Protein AF-A0AA38G6F9-F1 (afdb_monomer_lite)

Sequence (242 aa):
MTESALPPFAAVVTQDKSRDASSENVKSDPHNEGISHNSEVKPWHVYTAEQAQELKRSVVESTDSAVRSVKNHVGELQATSSIHYRTMLDHVPKIRSQYIVYEDAFFGKLKEGLFIARENPSTTCAVAAGLGLLLLRSPRRFLFRHTIGRFRSEESLLANAENKVKELRQSVELLKNESKKLQERATLAEEELKRGQTKLKHAGNQIQSLVRSVYKTETQATCLMDNLREIPGREALKLRAE

Foldseek 3Di:
DDDDDDDDDDDDDDDDDDDDDDDDDPDDDDDDDDDDDDDDDPDVVVVCVVVVVVVVVVVVVVVVVVVVVVVVVVVVVVVVVVVVVVVVVVCVVVVVVVVVVVVCVVVVVVVVVVVVCVVPVPVVVVVCVVVVCCPDPVSVVVCCVPPVVVPDDPVNVVVVVVVVVVVVVVVVVVVVVVVVVVVVVVVVVVVVVVVVVVVVVVVVVVVVVVVVVVVVVVVVVVVVVVVVVPPPVVVVVVVVVD

Organism: Taxus chinensis (NCBI:txid29808)

InterPro domains:
  IPR053284 RGS1-HXK1-interacting protein [PF27724] (48-242)
  IPR053284 RGS1-HXK1-interacting protein [PTHR34554] (21-242)

Radius of gyration: 43.53 Å; chains: 1; bounding box: 100×60×117 Å

Secondary structure (DSSP, 8-state):
-------------------------------------------HHHHHHHHHHHHHHHHHHHHHHHHHHHHHHHHHHHHHHHHHHHHHHHHHHHHHHHHHHHHHHHHHHHHHHHHHHHH-HHHHHHHHHHHHHHHSHHHHHHHHHHHGGGGS-HHHHHHHHHHHHHHHHHHHHHHHHHHHHHHHHHHHHHHHHHHHHHHHHHHHHHHHHHHHHHHHHHHHHHHHHHHHHHS-HHHHHHTTT-

Structure (mmCIF, N/CA/C/O backbone):
data_AF-A0AA38G6F9-F1
#
_entry.id   AF-A0AA38G6F9-F1
#
loop_
_atom_site.group_PDB
_atom_site.id
_atom_site.type_symbol
_atom_site.label_atom_id
_atom_site.label_alt_id
_atom_site.label_comp_id
_atom_site.label_asym_id
_atom_site.label_entity_id
_atom_site.label_seq_id
_atom_site.pdbx_PDB_ins_code
_atom_site.Cartn_x
_atom_site.Cartn_y
_atom_site.Cartn_z
_atom_site.occupancy
_atom_site.B_iso_or_equiv
_atom_site.auth_seq_id
_atom_site.auth_comp_id
_atom_site.auth_asym_id
_atom_site.auth_atom_id
_atom_site.pdbx_PDB_model_num
ATOM 1 N N . MET A 1 1 ? -4.775 -34.675 14.635 1.00 37.34 1 MET A N 1
ATOM 2 C CA . MET A 1 1 ? -4.634 -35.706 13.589 1.00 37.34 1 MET A CA 1
ATOM 3 C C . MET A 1 1 ? -5.610 -35.309 12.494 1.00 37.34 1 MET A C 1
ATOM 5 O O . MET A 1 1 ? -6.801 -35.341 12.753 1.00 37.34 1 MET A O 1
ATOM 9 N N . THR A 1 2 ? -5.143 -34.487 11.542 1.00 39.69 2 THR A N 1
ATOM 10 C CA . THR A 1 2 ? -4.683 -34.916 10.190 1.00 39.69 2 THR A CA 1
ATOM 11 C C . THR A 1 2 ? -5.906 -35.276 9.339 1.00 39.69 2 THR A C 1
ATOM 13 O O . THR A 1 2 ? -6.700 -36.090 9.778 1.00 39.69 2 THR A O 1
ATOM 16 N N . GLU A 1 3 ? -6.167 -34.761 8.145 1.00 32.56 3 GLU A N 1
ATOM 17 C CA . GLU A 1 3 ? -5.438 -33.944 7.172 1.00 32.56 3 GLU A CA 1
ATOM 18 C C . GLU A 1 3 ? -6.434 -33.680 6.015 1.00 32.56 3 GLU A C 1
ATOM 20 O O . GLU A 1 3 ? -7.389 -34.441 5.898 1.00 32.56 3 GLU A O 1
ATOM 25 N N . SER A 1 4 ? -6.223 -32.597 5.250 1.00 35.72 4 SER A N 1
ATOM 26 C CA . SER A 1 4 ? -6.308 -32.465 3.771 1.00 35.72 4 SER A CA 1
ATOM 27 C C . SER A 1 4 ? -7.425 -33.201 2.966 1.00 35.72 4 SER A C 1
ATOM 29 O O . SER A 1 4 ? -7.912 -34.260 3.308 1.00 35.72 4 SER A O 1
ATOM 31 N N . ALA A 1 5 ? -7.924 -32.757 1.815 1.00 39.16 5 ALA A N 1
ATOM 32 C CA . ALA A 1 5 ? -7.462 -31.807 0.821 1.00 39.16 5 ALA A CA 1
ATOM 33 C C . ALA A 1 5 ? -8.643 -31.475 -0.118 1.00 39.16 5 ALA A C 1
ATOM 35 O O . ALA A 1 5 ? -9.429 -32.352 -0.476 1.00 39.16 5 ALA A O 1
ATOM 36 N N . LEU A 1 6 ? -8.714 -30.228 -0.579 1.00 48.56 6 LEU A N 1
ATOM 37 C CA . LEU A 1 6 ? -9.370 -29.862 -1.836 1.00 48.56 6 LEU A CA 1
ATOM 38 C C . LEU A 1 6 ? -8.493 -30.327 -3.013 1.00 48.56 6 LEU A C 1
ATOM 40 O O . LEU A 1 6 ? -7.277 -30.130 -2.940 1.00 48.56 6 LEU A O 1
ATOM 44 N N . PRO A 1 7 ? -9.050 -30.871 -4.110 1.00 60.81 7 PRO A N 1
ATOM 45 C CA . PRO A 1 7 ? -8.290 -31.049 -5.337 1.00 60.81 7 PRO A CA 1
ATOM 46 C C . PRO A 1 7 ? -8.260 -29.773 -6.209 1.00 60.81 7 PRO A C 1
ATOM 48 O O . PRO A 1 7 ? -9.074 -28.864 -6.031 1.00 60.81 7 PRO A O 1
ATOM 51 N N . PRO A 1 8 ? -7.276 -29.684 -7.121 1.00 43.19 8 PRO A N 1
ATOM 52 C CA . PRO A 1 8 ? -6.518 -28.462 -7.373 1.00 43.19 8 PRO A CA 1
ATOM 53 C C . PRO A 1 8 ? -6.900 -27.723 -8.662 1.00 43.19 8 PRO A C 1
ATOM 55 O O . PRO A 1 8 ? -7.275 -28.323 -9.668 1.00 43.19 8 PRO A O 1
ATOM 58 N N . PHE A 1 9 ? -6.680 -26.405 -8.649 1.00 34.62 9 PHE A N 1
ATOM 59 C CA . PHE A 1 9 ? -6.478 -25.601 -9.853 1.00 34.62 9 PHE A CA 1
ATOM 60 C C . PHE A 1 9 ? -5.300 -26.189 -10.645 1.00 34.62 9 PHE A C 1
ATOM 62 O O . PHE A 1 9 ? -4.143 -26.078 -10.237 1.00 34.62 9 PHE A O 1
ATOM 69 N N . ALA A 1 10 ? -5.607 -26.855 -11.755 1.00 36.31 10 ALA A N 1
ATOM 70 C CA . ALA A 1 10 ? -4.612 -27.375 -12.674 1.00 36.31 10 ALA A CA 1
ATOM 71 C C . ALA A 1 10 ? -3.992 -26.225 -13.476 1.00 36.31 10 ALA A C 1
ATOM 73 O O . ALA A 1 10 ? -4.676 -25.456 -14.151 1.00 36.31 10 ALA A O 1
ATOM 74 N N . ALA A 1 11 ? -2.672 -26.139 -13.368 1.00 34.56 11 ALA A N 1
ATOM 75 C CA . ALA A 1 11 ? -1.805 -25.322 -14.185 1.00 34.56 11 ALA A CA 1
ATOM 76 C C . ALA A 1 11 ? -1.798 -25.810 -15.642 1.00 34.56 11 ALA A C 1
ATOM 78 O O . ALA A 1 11 ? -1.725 -27.011 -15.898 1.00 34.56 11 ALA A O 1
ATOM 79 N N . VAL A 1 12 ? -1.746 -24.870 -16.585 1.00 32.38 12 VAL A N 1
ATOM 80 C CA . VAL A 1 12 ? -1.100 -25.086 -17.881 1.00 32.38 12 VAL A CA 1
ATOM 81 C C . VAL A 1 12 ? -0.036 -24.008 -18.045 1.00 32.38 12 VAL A C 1
ATOM 83 O O . VAL A 1 12 ? -0.314 -22.812 -18.073 1.00 32.38 12 VAL A O 1
ATOM 86 N N . VAL A 1 13 ? 1.200 -24.492 -18.082 1.00 36.03 13 VAL A N 1
ATOM 87 C CA . VAL A 1 13 ? 2.445 -23.793 -18.389 1.00 36.03 13 VAL A CA 1
ATOM 88 C C . VAL A 1 13 ? 2.693 -23.878 -19.892 1.00 36.03 13 VAL A C 1
ATOM 90 O O . VAL A 1 13 ? 2.598 -24.966 -20.453 1.00 36.03 13 VAL A O 1
ATOM 93 N N . THR A 1 14 ? 3.077 -22.762 -20.516 1.00 33.66 14 THR A N 1
ATOM 94 C CA . THR A 1 14 ? 4.132 -22.624 -21.558 1.00 33.66 14 THR A CA 1
ATOM 95 C C . THR A 1 14 ? 4.200 -21.130 -21.915 1.00 33.66 14 THR A C 1
ATOM 97 O O . THR A 1 14 ? 3.225 -20.570 -22.392 1.00 33.66 14 THR A O 1
ATOM 100 N N . GLN A 1 15 ? 5.130 -20.339 -21.377 1.00 30.97 15 GLN A N 1
ATOM 101 C CA . GLN A 1 15 ? 6.557 -20.163 -21.693 1.00 30.97 15 GLN A CA 1
ATOM 102 C C . GLN A 1 15 ? 6.852 -19.387 -23.000 1.00 30.97 15 GLN A C 1
ATOM 104 O O . GLN A 1 15 ? 6.603 -19.867 -24.097 1.00 30.97 15 GLN A O 1
ATOM 109 N N . ASP A 1 16 ? 7.539 -18.259 -22.784 1.00 28.55 16 ASP A N 1
ATOM 110 C CA . ASP A 1 16 ? 8.556 -17.573 -23.603 1.00 28.55 16 ASP A CA 1
ATOM 111 C C . ASP A 1 16 ? 8.194 -16.332 -24.452 1.00 28.55 16 ASP A C 1
ATOM 113 O O . ASP A 1 16 ? 7.282 -16.323 -25.271 1.00 28.55 16 ASP A O 1
ATOM 117 N N . LYS A 1 17 ? 9.120 -15.368 -24.318 1.00 31.08 17 LYS A N 1
ATOM 118 C CA . LYS A 1 17 ? 9.722 -14.498 -25.343 1.00 31.08 17 LYS A CA 1
ATOM 119 C C . LYS A 1 17 ? 9.291 -13.024 -25.468 1.00 31.08 17 LYS A C 1
ATOM 121 O O . LYS A 1 17 ? 8.208 -12.701 -25.930 1.00 31.08 17 LYS A O 1
ATOM 126 N N . SER A 1 18 ? 10.312 -12.182 -25.247 1.00 28.39 18 SER A N 1
ATOM 127 C CA . SER A 1 18 ? 10.567 -10.849 -25.837 1.00 28.39 18 SER A CA 1
ATOM 128 C C . SER A 1 18 ? 9.798 -9.667 -25.231 1.00 28.39 18 SER A C 1
ATOM 130 O O . SER A 1 18 ? 8.582 -9.607 -25.278 1.00 28.39 18 SER A O 1
ATOM 132 N N . ARG A 1 19 ? 10.474 -8.758 -24.506 1.00 33.56 19 ARG A N 1
ATOM 133 C CA . ARG A 1 19 ? 11.225 -7.598 -25.048 1.00 33.56 19 ARG A CA 1
ATOM 134 C C . ARG A 1 19 ? 10.316 -6.691 -25.892 1.00 33.56 19 ARG A C 1
ATOM 136 O O . ARG A 1 19 ? 9.952 -7.072 -26.990 1.00 33.56 19 ARG A O 1
ATOM 143 N N . ASP A 1 20 ? 9.943 -5.517 -25.391 1.00 30.36 20 ASP A N 1
ATOM 144 C CA . ASP A 1 20 ? 10.751 -4.302 -25.518 1.00 30.36 20 ASP A CA 1
ATOM 145 C C . ASP A 1 20 ? 10.155 -3.149 -24.701 1.00 30.36 20 ASP A C 1
ATOM 147 O O . ASP A 1 20 ? 8.952 -2.896 -24.688 1.00 30.36 20 ASP A O 1
ATOM 151 N N . ALA A 1 21 ? 11.047 -2.460 -23.995 1.00 33.12 21 ALA A N 1
ATOM 152 C CA . ALA A 1 21 ? 10.831 -1.134 -23.451 1.00 33.12 21 ALA A CA 1
ATOM 153 C C . ALA A 1 21 ? 11.248 -0.104 -24.509 1.00 33.12 21 ALA A C 1
ATOM 155 O O . ALA A 1 21 ? 12.294 -0.255 -25.138 1.00 33.12 21 ALA A O 1
ATOM 156 N N . SER A 1 22 ? 10.467 0.960 -24.675 1.00 29.53 22 SER A N 1
ATOM 157 C CA . SER A 1 22 ? 10.891 2.245 -25.254 1.00 29.53 22 SER A CA 1
ATOM 158 C C . SER A 1 22 ? 9.861 3.288 -24.814 1.00 29.53 22 SER A C 1
ATOM 160 O O . SER A 1 22 ? 8.702 3.213 -25.198 1.00 29.53 22 SER A O 1
ATOM 162 N N . SER A 1 23 ? 10.150 4.063 -23.770 1.00 34.50 23 SER A N 1
ATOM 163 C CA . SER A 1 23 ? 10.935 5.308 -23.793 1.00 34.50 23 SER A CA 1
ATOM 164 C C . SER A 1 23 ? 10.158 6.487 -24.374 1.00 34.50 23 SER A C 1
ATOM 166 O O . SER A 1 23 ? 10.172 6.741 -25.575 1.00 34.50 23 SER A O 1
ATOM 168 N N . GLU A 1 24 ? 9.573 7.257 -23.453 1.00 34.09 24 GLU A N 1
ATOM 169 C CA . GLU A 1 24 ? 9.507 8.714 -23.548 1.00 34.09 24 GLU A CA 1
ATOM 170 C C . GLU A 1 24 ? 10.886 9.263 -23.930 1.00 34.09 24 GLU A C 1
ATOM 172 O O . GLU A 1 24 ? 11.896 8.940 -23.301 1.00 34.09 24 GLU A O 1
ATOM 177 N N . ASN A 1 25 ? 10.928 10.101 -24.963 1.00 29.39 25 ASN A N 1
ATOM 178 C CA . ASN A 1 25 ? 12.117 10.848 -25.339 1.00 29.39 25 ASN A CA 1
ATOM 179 C C . ASN A 1 25 ? 11.774 12.339 -25.379 1.00 29.39 25 ASN A C 1
ATOM 181 O O . ASN A 1 25 ? 11.283 12.858 -26.381 1.00 29.39 25 ASN A O 1
ATOM 185 N N . VAL A 1 26 ? 12.040 13.011 -24.259 1.00 37.62 26 VAL A N 1
ATOM 186 C CA . VAL A 1 26 ? 12.274 14.455 -24.204 1.00 37.62 26 VAL A CA 1
ATOM 187 C C . VAL A 1 26 ? 13.659 14.684 -24.800 1.00 37.62 26 VAL A C 1
ATOM 189 O O . VAL A 1 26 ? 14.672 14.362 -24.181 1.00 37.62 26 VAL A O 1
ATOM 192 N N . LYS A 1 27 ? 13.699 15.211 -26.024 1.00 31.92 27 LYS A N 1
ATOM 193 C CA . LYS A 1 27 ? 14.943 15.544 -26.714 1.00 31.92 27 LYS A CA 1
ATOM 194 C C . LYS A 1 27 ? 15.266 17.023 -26.528 1.00 31.92 27 LYS A C 1
ATOM 196 O O . LYS A 1 27 ? 14.576 17.892 -27.047 1.00 31.92 27 LYS A O 1
ATOM 201 N N . SER A 1 28 ? 16.331 17.266 -25.778 1.00 31.80 28 SER A N 1
ATOM 202 C CA . SER A 1 28 ? 17.094 18.509 -25.711 1.00 31.80 28 SER A CA 1
ATOM 203 C C . SER A 1 28 ? 18.081 18.598 -26.882 1.00 31.80 28 SER A C 1
ATOM 205 O O . SER A 1 28 ? 18.860 17.666 -27.101 1.00 31.80 28 SER A O 1
ATOM 207 N N . ASP A 1 29 ? 18.065 19.726 -27.589 1.00 35.03 29 ASP A N 1
ATOM 208 C CA . ASP A 1 29 ? 19.116 20.196 -28.507 1.00 35.03 29 ASP A CA 1
ATOM 209 C C . ASP A 1 29 ? 20.387 20.581 -27.715 1.00 35.03 29 ASP A C 1
ATOM 211 O O . ASP A 1 29 ? 20.258 20.995 -26.557 1.00 35.03 29 ASP A O 1
ATOM 215 N N . PRO A 1 30 ? 21.617 20.422 -28.263 1.00 45.75 30 PRO A N 1
ATOM 216 C CA . PRO A 1 30 ? 22.118 21.320 -29.321 1.00 45.75 30 PRO A CA 1
ATOM 217 C C . PRO A 1 30 ? 23.038 20.656 -30.373 1.00 45.75 30 PRO A C 1
ATOM 219 O O . PRO A 1 30 ? 23.718 19.679 -30.073 1.00 45.75 30 PRO A O 1
ATOM 222 N N . HIS A 1 31 ? 23.139 21.223 -31.586 1.00 27.52 31 HIS A N 1
ATOM 223 C CA . HIS A 1 31 ? 24.433 21.691 -32.119 1.00 27.52 31 HIS A CA 1
ATOM 224 C C . HIS A 1 31 ? 24.377 22.413 -33.479 1.00 27.52 31 HIS A C 1
ATOM 226 O O . HIS A 1 31 ? 23.557 22.149 -34.352 1.00 27.52 31 HIS A O 1
ATOM 232 N N . ASN A 1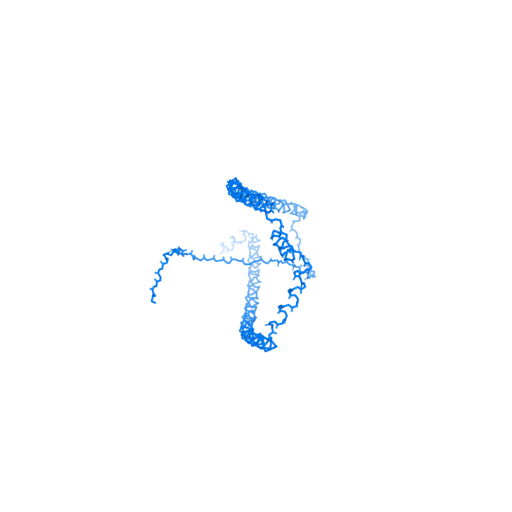 32 ? 25.354 23.313 -33.560 1.00 32.38 32 ASN A N 1
ATOM 233 C CA . ASN A 1 32 ? 25.845 24.217 -34.589 1.00 32.38 32 ASN A CA 1
ATOM 234 C C . ASN A 1 32 ? 26.260 23.581 -35.942 1.00 32.38 32 ASN A C 1
ATOM 236 O O . ASN A 1 32 ? 26.916 22.545 -35.952 1.00 32.38 32 ASN A O 1
ATOM 240 N N . GLU A 1 33 ? 25.945 24.327 -37.011 1.00 33.12 33 GLU A N 1
ATOM 241 C CA . GLU A 1 33 ? 26.620 24.553 -38.311 1.00 33.12 33 GLU A CA 1
ATOM 242 C C . GLU A 1 33 ? 27.080 23.427 -39.260 1.00 33.12 33 GLU A C 1
ATOM 244 O O . GLU A 1 33 ? 27.801 22.500 -38.905 1.00 33.12 33 GLU A O 1
ATOM 249 N N . GLY A 1 34 ? 26.812 23.682 -40.554 1.00 29.53 34 GLY A N 1
ATOM 250 C CA . GLY A 1 34 ? 27.731 23.354 -41.651 1.00 29.53 34 GLY A CA 1
ATOM 251 C C . GLY A 1 34 ? 27.131 22.563 -42.815 1.00 29.53 34 GLY A C 1
ATOM 252 O O . GLY A 1 34 ? 27.425 21.383 -42.965 1.00 29.53 34 GLY A O 1
ATOM 253 N N . ILE A 1 35 ? 26.330 23.206 -43.673 1.00 36.84 35 ILE A N 1
ATOM 254 C CA . ILE A 1 35 ? 25.864 22.636 -44.951 1.00 36.84 35 ILE A CA 1
ATOM 255 C C . ILE A 1 35 ? 26.789 23.088 -46.086 1.00 36.84 35 ILE A C 1
ATOM 257 O O . ILE A 1 35 ? 27.017 24.285 -46.249 1.00 36.84 35 ILE A O 1
ATOM 261 N N . SER A 1 36 ? 27.212 22.152 -46.940 1.00 36.03 36 SER A N 1
ATOM 262 C CA . SER A 1 36 ? 27.289 22.366 -48.396 1.00 36.03 36 SER A CA 1
ATOM 263 C C . SER A 1 36 ? 27.435 21.043 -49.149 1.00 36.03 36 SER A C 1
ATOM 265 O O . SER A 1 36 ? 28.454 20.377 -49.015 1.00 36.03 36 SER A O 1
ATOM 267 N N . HIS A 1 37 ? 26.438 20.684 -49.963 1.00 33.16 37 HIS A N 1
ATOM 268 C CA . HIS A 1 37 ? 26.573 20.613 -51.426 1.00 33.16 37 HIS A CA 1
ATOM 269 C C . HIS A 1 37 ? 25.207 20.359 -52.096 1.00 33.16 37 HIS A C 1
ATOM 271 O O . HIS A 1 37 ? 24.322 19.727 -51.528 1.00 33.16 37 HIS A O 1
ATOM 277 N N . ASN A 1 38 ? 25.040 20.948 -53.280 1.00 39.62 38 ASN A N 1
ATOM 278 C CA . ASN A 1 38 ? 23.797 21.168 -54.027 1.00 39.62 38 ASN A CA 1
ATOM 279 C C . ASN A 1 38 ? 23.619 20.178 -55.205 1.00 39.62 38 ASN A C 1
ATOM 281 O O . ASN A 1 38 ? 24.596 19.581 -55.654 1.00 39.62 38 ASN A O 1
ATOM 285 N N . SER A 1 39 ? 22.394 20.167 -55.755 1.00 36.88 39 SER A N 1
ATOM 286 C CA . SER A 1 39 ? 21.810 19.485 -56.936 1.00 36.88 39 SER A CA 1
ATOM 287 C C . SER A 1 39 ? 21.006 18.222 -56.582 1.00 36.88 39 SER A C 1
ATOM 289 O O . SER A 1 39 ? 21.548 17.283 -56.025 1.00 36.88 39 SER A O 1
ATOM 291 N N . GLU A 1 40 ? 19.689 18.116 -56.776 1.00 41.59 40 GLU A N 1
ATOM 292 C CA . GLU A 1 40 ? 18.701 18.840 -57.586 1.00 41.59 40 GLU A CA 1
ATOM 293 C C . GLU A 1 40 ? 17.447 19.084 -56.714 1.00 41.59 40 GLU A C 1
ATOM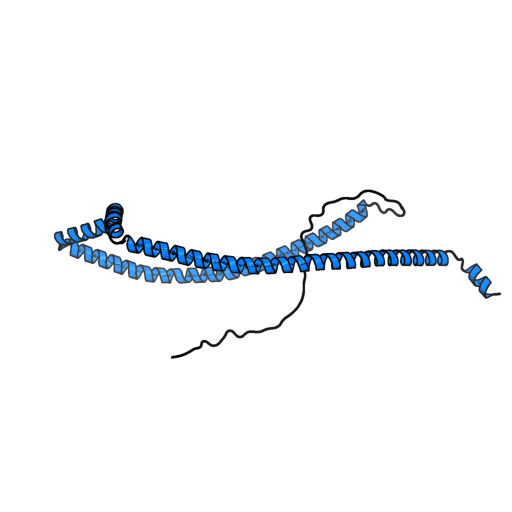 295 O O . GLU A 1 40 ? 16.802 18.155 -56.226 1.00 41.59 40 GLU A O 1
ATOM 300 N N . VAL A 1 41 ? 17.144 20.352 -56.419 1.00 48.69 41 VAL A N 1
ATOM 301 C CA . VAL A 1 41 ? 16.164 20.736 -55.390 1.00 48.69 41 VAL A CA 1
ATOM 302 C C . VAL A 1 41 ? 14.748 20.691 -55.967 1.00 48.69 41 VAL A C 1
ATOM 304 O O . VAL A 1 41 ? 14.250 21.683 -56.499 1.00 48.69 41 VAL A O 1
ATOM 307 N N . LYS A 1 42 ? 14.046 19.562 -55.797 1.00 55.41 42 LYS A N 1
ATOM 308 C CA . LYS A 1 42 ? 12.580 19.630 -55.680 1.00 55.41 42 LYS A CA 1
ATOM 309 C C . LYS A 1 42 ? 12.268 20.507 -54.463 1.00 55.41 42 LYS A C 1
ATOM 311 O O . LYS A 1 42 ? 12.895 20.299 -53.421 1.00 55.41 42 LYS A O 1
ATOM 316 N N . PRO A 1 43 ? 11.356 21.495 -54.565 1.00 60.06 43 PRO A N 1
ATOM 317 C CA . PRO A 1 43 ? 11.123 22.439 -53.481 1.00 60.06 43 PRO A CA 1
ATOM 318 C C . PRO A 1 43 ? 10.827 21.664 -52.201 1.00 60.06 43 PRO A C 1
ATOM 320 O O . PRO A 1 43 ? 9.957 20.794 -52.210 1.00 60.06 43 PRO A O 1
ATOM 323 N N . TRP A 1 44 ? 11.543 21.962 -51.115 1.00 56.00 44 TRP A N 1
ATOM 324 C CA . TRP A 1 44 ? 11.400 21.275 -49.823 1.00 56.00 44 TRP A CA 1
ATOM 325 C C . TRP A 1 44 ? 9.934 21.171 -49.380 1.00 56.00 44 TRP A C 1
ATOM 327 O O . TRP A 1 44 ? 9.528 20.175 -48.792 1.00 56.00 44 TRP A O 1
ATOM 337 N N . HIS A 1 45 ? 9.128 22.157 -49.775 1.00 61.25 45 HIS A N 1
ATOM 338 C CA . HIS A 1 45 ? 7.682 22.211 -49.613 1.00 61.25 45 HIS A CA 1
ATOM 339 C C . HIS A 1 45 ? 6.942 20.962 -50.130 1.00 61.25 45 HIS A C 1
ATOM 341 O O . HIS A 1 45 ? 6.009 20.500 -49.478 1.00 61.25 45 HIS A O 1
ATOM 347 N N . VAL A 1 46 ? 7.353 20.395 -51.271 1.00 63.09 46 VAL A N 1
ATOM 348 C CA . VAL A 1 46 ? 6.705 19.231 -51.907 1.00 63.09 46 VAL A CA 1
ATOM 349 C C . VAL A 1 46 ? 7.023 17.946 -51.140 1.00 63.09 46 VAL A C 1
ATOM 351 O O . VAL A 1 46 ? 6.115 17.189 -50.814 1.00 63.09 46 VAL A O 1
ATOM 354 N N . TYR A 1 47 ? 8.282 17.749 -50.744 1.00 63.00 47 TYR A N 1
ATOM 355 C CA . TYR A 1 47 ? 8.693 16.602 -49.926 1.00 63.00 47 TYR A CA 1
ATOM 356 C C . TYR A 1 47 ? 8.073 16.641 -48.522 1.00 63.00 47 TYR A C 1
ATOM 358 O O . TYR A 1 47 ? 7.619 15.624 -47.998 1.00 63.00 47 TYR A O 1
ATOM 366 N N . THR A 1 48 ? 7.984 17.832 -47.918 1.00 61.94 48 THR A N 1
ATOM 367 C CA . THR A 1 48 ? 7.291 18.000 -46.635 1.00 61.94 48 THR A CA 1
ATOM 368 C C . THR A 1 48 ? 5.789 17.781 -46.755 1.00 61.94 48 THR A C 1
ATOM 370 O O . THR A 1 48 ? 5.183 17.311 -45.800 1.00 61.94 48 THR A O 1
ATOM 373 N N . ALA A 1 49 ? 5.180 18.090 -47.905 1.00 69.19 49 ALA A N 1
ATOM 374 C CA . ALA A 1 49 ? 3.755 17.872 -48.126 1.00 69.19 49 ALA A CA 1
ATOM 375 C C . ALA A 1 49 ? 3.428 16.381 -48.285 1.00 69.19 49 ALA A C 1
ATOM 377 O O . ALA A 1 49 ? 2.472 15.916 -47.668 1.00 69.19 49 ALA A O 1
ATOM 378 N N . GLU A 1 50 ? 4.240 15.627 -49.031 1.00 70.12 50 GLU A N 1
ATOM 379 C CA . GLU A 1 50 ? 4.062 14.178 -49.197 1.00 70.12 50 GLU A CA 1
ATOM 380 C C . GLU A 1 50 ? 4.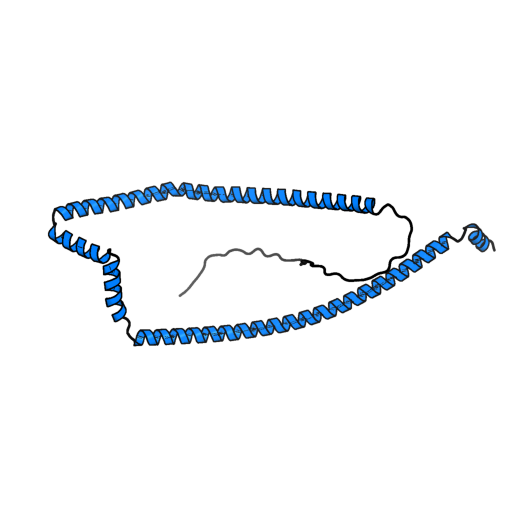281 13.427 -47.876 1.00 70.12 50 GLU A C 1
ATOM 382 O O . GLU A 1 50 ? 3.399 12.680 -47.448 1.00 70.12 50 GLU A O 1
ATOM 387 N N . GLN A 1 51 ? 5.370 13.709 -47.151 1.00 65.06 51 GLN A N 1
ATOM 388 C CA . GLN A 1 51 ? 5.608 13.093 -45.840 1.00 65.06 51 GLN A CA 1
ATOM 389 C C . GLN A 1 51 ? 4.570 13.515 -44.794 1.00 65.06 51 GLN A C 1
ATOM 391 O O . GLN A 1 51 ? 4.121 12.694 -43.997 1.00 65.06 51 GLN A O 1
ATOM 396 N N . ALA A 1 52 ? 4.126 14.777 -44.800 1.00 68.75 52 ALA A N 1
ATOM 397 C CA . ALA A 1 52 ? 3.041 15.205 -43.922 1.00 68.75 52 ALA A CA 1
ATOM 398 C C . ALA A 1 52 ? 1.719 14.513 -44.275 1.00 68.75 52 ALA A C 1
ATOM 400 O O . ALA A 1 52 ? 0.907 14.281 -43.384 1.00 68.75 52 ALA A O 1
ATOM 401 N N . GLN A 1 53 ? 1.475 14.182 -45.543 1.00 72.50 53 GLN A N 1
ATOM 402 C CA . GLN A 1 53 ? 0.265 13.484 -45.966 1.00 72.50 53 GLN A CA 1
ATOM 403 C C . GLN A 1 53 ? 0.306 11.994 -45.603 1.00 72.50 53 GLN A C 1
ATOM 405 O O . GLN A 1 53 ? -0.717 11.448 -45.192 1.00 72.50 53 GLN A O 1
ATOM 410 N N . GLU A 1 54 ? 1.471 11.356 -45.685 1.00 72.75 54 GLU A N 1
ATOM 411 C CA . GLU A 1 54 ? 1.679 9.970 -45.259 1.00 72.75 54 GLU A CA 1
ATOM 412 C C . GLU A 1 54 ? 1.611 9.823 -43.733 1.00 72.75 54 GLU A C 1
ATOM 414 O O . GLU A 1 54 ? 0.907 8.947 -43.233 1.00 72.75 54 GLU A O 1
ATOM 419 N N . LEU A 1 55 ? 2.208 10.757 -42.982 1.00 66.81 55 LEU A N 1
ATOM 420 C CA . LEU A 1 55 ? 2.065 10.836 -41.525 1.00 66.81 55 LEU A CA 1
ATOM 421 C C . LEU A 1 55 ? 0.625 11.151 -41.104 1.00 66.81 55 LEU A C 1
ATOM 423 O O . LEU A 1 55 ? 0.118 10.570 -40.150 1.00 66.81 55 LEU A O 1
ATOM 427 N N . LYS A 1 56 ? -0.077 12.035 -41.824 1.00 73.62 56 LYS A N 1
ATOM 428 C CA . LYS A 1 56 ? -1.505 12.282 -41.572 1.00 73.62 56 LYS A CA 1
ATOM 429 C C . LYS A 1 56 ? -2.335 11.027 -41.813 1.00 73.62 56 LYS A C 1
ATOM 431 O O . LYS A 1 56 ? -3.215 10.744 -41.010 1.00 73.62 56 LYS A O 1
ATOM 436 N N . ARG A 1 57 ? -2.070 10.273 -42.884 1.00 72.62 57 ARG A N 1
ATOM 437 C CA . ARG A 1 57 ? -2.791 9.025 -43.174 1.00 72.62 57 ARG A CA 1
ATOM 438 C C . ARG A 1 57 ? -2.516 7.954 -42.124 1.00 72.62 57 ARG A C 1
ATOM 440 O O . ARG A 1 57 ? -3.476 7.385 -41.619 1.00 72.62 57 ARG A O 1
ATOM 447 N N . SER A 1 58 ? -1.258 7.739 -41.738 1.00 70.38 58 SER A N 1
ATOM 448 C CA . SER A 1 58 ? -0.901 6.732 -40.732 1.00 70.38 58 SER A CA 1
ATOM 449 C C . SER A 1 58 ? -1.425 7.080 -39.338 1.00 70.38 58 SER A C 1
ATOM 451 O O . SER A 1 58 ? -1.900 6.199 -38.623 1.00 70.38 58 SER A O 1
ATOM 453 N N . VAL A 1 59 ? -1.428 8.365 -38.963 1.00 71.19 59 VAL A N 1
ATOM 454 C CA . VAL A 1 59 ? -2.045 8.825 -37.713 1.00 71.19 59 VAL A CA 1
ATOM 455 C C . VAL A 1 59 ? -3.559 8.656 -37.770 1.00 71.19 59 VAL A C 1
ATOM 457 O O . VAL A 1 59 ? -4.119 8.115 -36.827 1.00 71.19 59 VAL A O 1
ATOM 460 N N . VAL A 1 60 ? -4.221 9.040 -38.867 1.00 79.81 60 VAL A N 1
ATOM 461 C CA . VAL A 1 60 ? -5.677 8.873 -39.016 1.00 79.81 60 VAL A CA 1
ATOM 462 C C . VAL A 1 60 ? -6.069 7.396 -38.950 1.00 79.81 60 VAL A C 1
ATOM 464 O O . VAL A 1 60 ? -6.981 7.043 -38.210 1.00 79.81 60 VAL A O 1
ATOM 467 N N . GLU A 1 61 ? -5.345 6.514 -39.636 1.00 74.38 61 GLU A N 1
ATOM 468 C CA . GLU A 1 61 ? -5.608 5.071 -39.644 1.00 74.38 61 GLU A CA 1
ATOM 469 C C . GLU A 1 61 ? -5.320 4.408 -38.283 1.00 74.38 61 GLU A C 1
ATOM 471 O O . GLU A 1 61 ? -6.096 3.570 -37.808 1.00 74.38 61 GLU A O 1
ATOM 476 N N . SER A 1 62 ? -4.264 4.847 -37.591 1.00 71.12 62 SER A N 1
ATOM 477 C CA . SER A 1 62 ? -3.958 4.440 -36.213 1.00 71.12 62 SER A CA 1
ATOM 478 C C . SER A 1 62 ? -5.021 4.934 -35.220 1.00 71.12 62 SER A C 1
ATOM 480 O O . SER A 1 62 ? -5.475 4.180 -34.359 1.00 71.12 62 SER A O 1
ATOM 482 N N . THR A 1 63 ? -5.517 6.166 -35.378 1.00 74.88 63 THR A N 1
ATOM 483 C CA . THR A 1 63 ? -6.598 6.694 -34.534 1.00 74.88 63 THR A CA 1
ATOM 484 C C . THR A 1 63 ? -7.922 5.982 -34.790 1.00 74.88 63 THR A C 1
ATOM 486 O O . THR A 1 63 ? -8.615 5.634 -33.839 1.00 74.88 63 THR A O 1
ATOM 489 N N . ASP A 1 64 ? -8.256 5.687 -36.045 1.00 79.94 64 ASP A N 1
ATOM 490 C CA . ASP A 1 64 ? -9.498 5.008 -36.412 1.00 79.94 64 ASP A CA 1
ATOM 491 C C . ASP A 1 64 ? -9.529 3.560 -35.914 1.00 79.94 64 ASP A C 1
ATOM 493 O O . ASP A 1 64 ? -10.559 3.077 -35.431 1.00 79.94 64 ASP A O 1
ATOM 497 N N . SER A 1 65 ? -8.397 2.860 -36.003 1.00 74.19 65 SER A N 1
ATOM 498 C CA . SER A 1 65 ? -8.258 1.494 -35.492 1.00 74.19 65 SER A CA 1
ATOM 499 C C . SER A 1 65 ? -8.279 1.452 -33.961 1.00 74.19 65 SER A C 1
ATOM 501 O O . SER A 1 65 ? -8.985 0.616 -33.390 1.00 74.19 65 SER A O 1
ATOM 503 N N . ALA A 1 66 ? -7.619 2.398 -33.284 1.00 73.38 66 ALA A N 1
ATOM 504 C CA . ALA A 1 66 ? -7.684 2.535 -31.830 1.00 73.38 66 ALA A CA 1
ATOM 505 C C . ALA A 1 66 ? -9.104 2.874 -31.345 1.00 73.38 66 ALA A C 1
ATOM 507 O O . ALA A 1 66 ? -9.600 2.253 -30.406 1.00 73.38 66 ALA A O 1
ATOM 508 N N . VAL A 1 67 ? -9.808 3.791 -32.018 1.00 77.00 67 VAL A N 1
ATOM 509 C CA . VAL A 1 67 ? -11.189 4.172 -31.677 1.00 77.00 67 VAL A CA 1
ATOM 510 C C . VAL A 1 67 ? -12.150 2.998 -31.858 1.00 77.00 67 VAL A C 1
ATOM 512 O O . VAL A 1 67 ? -12.993 2.760 -30.991 1.00 77.00 67 VAL A O 1
ATOM 515 N N . ARG A 1 68 ? -12.024 2.220 -32.942 1.00 74.00 68 ARG A N 1
ATOM 516 C CA . ARG A 1 68 ? -12.846 1.013 -33.140 1.00 74.00 68 ARG A CA 1
ATOM 517 C C . ARG A 1 68 ? -12.538 -0.064 -32.100 1.00 74.00 68 ARG A C 1
ATOM 519 O O . ARG A 1 68 ? -13.472 -0.678 -31.593 1.00 74.00 68 ARG A O 1
ATOM 526 N N . SER A 1 69 ? -11.269 -0.250 -31.737 1.00 76.19 69 SER A N 1
ATOM 527 C CA . SER A 1 69 ? -10.862 -1.189 -30.685 1.00 76.19 69 SER A CA 1
ATOM 528 C C . SER A 1 69 ? -11.447 -0.802 -29.322 1.00 76.19 69 SER A C 1
ATOM 530 O O . SER A 1 69 ? -12.113 -1.611 -28.674 1.00 76.19 69 SER A O 1
ATOM 532 N N . VAL A 1 70 ? -11.325 0.473 -28.937 1.00 70.81 70 VAL A N 1
ATOM 533 C CA . VAL A 1 70 ? -11.925 1.010 -27.705 1.00 70.81 70 VAL A CA 1
ATOM 534 C C . VAL A 1 70 ? -13.444 0.859 -27.726 1.00 70.81 70 VAL A C 1
ATOM 536 O O . VAL A 1 70 ? -14.026 0.435 -26.735 1.00 70.81 70 VAL A O 1
ATOM 539 N N . LYS A 1 71 ? -14.105 1.139 -28.853 1.00 77.19 71 LYS A N 1
ATOM 540 C CA . LYS A 1 71 ? -15.560 0.987 -28.981 1.00 77.19 71 LYS A CA 1
ATOM 541 C C . LYS A 1 71 ? -16.013 -0.464 -28.795 1.00 77.19 71 LYS A C 1
ATOM 543 O O . LYS A 1 71 ? -17.030 -0.694 -28.144 1.00 77.19 71 LYS A O 1
ATOM 548 N N . ASN A 1 72 ? -15.261 -1.427 -29.321 1.00 79.50 72 ASN A N 1
ATOM 549 C CA . ASN A 1 72 ? -15.567 -2.849 -29.168 1.00 79.50 72 ASN A CA 1
ATOM 550 C C . ASN A 1 72 ? -15.364 -3.313 -27.717 1.00 79.50 72 ASN A C 1
ATOM 552 O O . ASN A 1 72 ? -16.261 -3.933 -27.153 1.00 79.50 72 ASN A O 1
ATOM 556 N N . HIS A 1 73 ? -14.254 -2.925 -27.079 1.00 73.56 73 HIS A N 1
ATOM 557 C CA . HIS A 1 73 ? -14.001 -3.234 -25.668 1.00 73.56 73 HIS A CA 1
ATOM 558 C C . HIS A 1 73 ? -15.009 -2.563 -24.722 1.00 73.56 73 HIS A C 1
ATOM 560 O O . HIS A 1 73 ? -15.474 -3.182 -23.769 1.00 73.56 73 HIS A O 1
ATOM 566 N N . VAL A 1 74 ? -15.407 -1.317 -24.992 1.00 77.62 74 VAL A N 1
ATOM 567 C CA . VAL A 1 74 ? -16.450 -0.625 -24.217 1.00 77.62 74 VAL A CA 1
ATOM 568 C C . VAL A 1 74 ? -17.809 -1.299 -24.411 1.00 77.62 74 VAL A C 1
ATOM 570 O O . VAL A 1 74 ? -18.540 -1.466 -23.437 1.00 77.62 74 VAL A O 1
ATOM 573 N N . GLY A 1 75 ? -18.135 -1.745 -25.629 1.00 75.94 75 GLY A N 1
ATOM 574 C CA . GLY A 1 75 ? -19.349 -2.518 -25.899 1.00 75.94 75 GLY A CA 1
ATOM 575 C C . GLY A 1 75 ? -19.394 -3.843 -25.130 1.00 75.94 75 GLY A C 1
ATOM 576 O O . GLY A 1 75 ? -20.424 -4.186 -24.550 1.00 75.94 75 GLY A O 1
ATOM 577 N N . GLU A 1 76 ? -18.267 -4.552 -25.052 1.00 74.75 76 GLU A N 1
ATOM 578 C CA . GLU A 1 76 ? -18.125 -5.807 -24.304 1.00 74.75 76 GLU A CA 1
ATOM 579 C C . GLU A 1 76 ? -18.228 -5.601 -22.780 1.00 74.75 76 GLU A C 1
ATOM 581 O O . GLU A 1 76 ? -18.939 -6.339 -22.089 1.00 74.75 76 GLU A O 1
ATOM 586 N N . LEU A 1 77 ? -17.602 -4.545 -22.248 1.00 70.50 77 LEU A N 1
ATOM 587 C CA . LEU A 1 77 ? -17.714 -4.155 -20.837 1.00 70.50 77 LEU A CA 1
ATOM 588 C C . LEU A 1 77 ? -19.137 -3.711 -20.471 1.00 70.50 77 LEU A C 1
ATOM 590 O O . LEU A 1 77 ? -19.644 -4.038 -19.393 1.00 70.50 77 LEU A O 1
ATOM 594 N N . GLN A 1 78 ? -19.812 -2.991 -21.366 1.00 76.19 78 GLN A N 1
ATOM 595 C CA . GLN A 1 78 ? -21.195 -2.565 -21.171 1.00 76.19 78 GLN A CA 1
ATOM 596 C C . GLN A 1 78 ? -22.156 -3.763 -21.187 1.00 76.19 78 GLN A C 1
ATOM 598 O O . GLN A 1 78 ? -23.037 -3.854 -20.331 1.00 76.19 78 GLN A O 1
ATOM 603 N N . ALA A 1 79 ? -21.960 -4.718 -22.100 1.00 74.00 79 ALA A N 1
ATOM 604 C CA . ALA A 1 79 ? -22.739 -5.952 -22.130 1.00 74.00 79 ALA A CA 1
ATOM 605 C C . ALA A 1 79 ? -22.524 -6.782 -20.851 1.00 74.00 79 ALA A C 1
ATOM 607 O O . ALA A 1 79 ? -23.498 -7.171 -20.203 1.00 74.00 79 ALA A O 1
ATOM 608 N N . THR A 1 80 ? -21.270 -6.961 -20.425 1.00 77.00 80 THR A N 1
ATOM 609 C CA . THR A 1 80 ? -20.913 -7.739 -19.226 1.00 77.00 80 THR A CA 1
ATOM 610 C C . THR A 1 80 ? -21.457 -7.104 -17.943 1.00 77.00 80 THR A C 1
ATOM 612 O O . THR A 1 80 ? -22.084 -7.777 -17.124 1.00 77.00 80 THR A O 1
ATOM 615 N N . SER A 1 81 ? -21.305 -5.786 -17.777 1.00 69.56 81 SER A N 1
ATOM 616 C CA . SER A 1 81 ? -21.833 -5.068 -16.606 1.00 69.56 81 SER A CA 1
ATOM 617 C C . SER A 1 81 ? -23.363 -5.094 -16.546 1.00 69.56 81 SER A C 1
ATOM 619 O O . SER A 1 81 ? -23.929 -5.267 -15.464 1.00 69.56 81 SER A O 1
ATOM 621 N N . SER A 1 82 ? -24.048 -5.009 -17.692 1.00 80.00 82 SER A N 1
ATOM 622 C CA . SER A 1 82 ? -25.514 -5.053 -17.749 1.00 80.00 82 SER A CA 1
ATOM 623 C C . SER A 1 82 ? -26.102 -6.363 -17.209 1.00 80.00 82 SER A C 1
ATOM 625 O O . SER A 1 82 ? -27.156 -6.340 -16.574 1.00 80.00 82 SER A O 1
ATOM 627 N N . ILE A 1 83 ? -25.407 -7.493 -17.384 1.00 78.19 83 ILE A N 1
ATOM 628 C CA . ILE A 1 83 ? -25.840 -8.797 -16.863 1.00 78.19 83 ILE A CA 1
ATOM 629 C C . ILE A 1 83 ? -25.788 -8.787 -15.333 1.00 78.19 83 ILE A C 1
ATOM 631 O O . ILE A 1 83 ? -26.778 -9.124 -14.687 1.00 78.19 83 ILE A O 1
ATOM 635 N N . HIS A 1 84 ? -24.689 -8.309 -14.743 1.00 77.62 84 HIS A N 1
ATOM 636 C CA . HIS A 1 84 ? -24.552 -8.214 -13.287 1.00 77.62 84 HIS A CA 1
ATOM 637 C C . HIS A 1 84 ? -25.572 -7.254 -12.656 1.00 77.62 84 HIS A C 1
ATOM 639 O O . HIS A 1 84 ? -26.137 -7.570 -11.608 1.00 77.62 84 HIS A O 1
ATOM 645 N N . TYR A 1 85 ? -25.875 -6.123 -13.306 1.00 81.62 85 TYR A N 1
ATOM 646 C CA . TYR A 1 85 ? -26.932 -5.214 -12.847 1.00 81.62 85 TYR A CA 1
ATOM 647 C C . TYR A 1 85 ? -28.316 -5.865 -12.877 1.00 81.62 85 TYR A C 1
ATOM 649 O O . TYR A 1 85 ? -29.087 -5.710 -11.931 1.00 81.62 85 TYR A O 1
ATOM 657 N N . ARG A 1 86 ? -28.637 -6.626 -13.929 1.00 83.81 86 ARG A N 1
ATOM 658 C CA . ARG A 1 86 ? -29.926 -7.324 -14.034 1.00 83.81 86 ARG A CA 1
ATOM 659 C C . ARG A 1 86 ? -30.064 -8.428 -12.988 1.00 83.81 86 ARG A C 1
ATOM 661 O O . ARG A 1 86 ? -31.127 -8.534 -12.388 1.00 83.81 86 ARG A O 1
ATOM 668 N N . THR A 1 87 ? -28.993 -9.165 -12.699 1.00 83.88 87 THR A N 1
ATOM 669 C CA . THR A 1 87 ? -28.968 -10.160 -11.614 1.00 83.88 87 THR A CA 1
ATOM 670 C C . THR A 1 87 ? -29.189 -9.518 -10.243 1.00 83.88 87 THR A C 1
ATOM 672 O O . THR A 1 87 ? -29.956 -10.030 -9.433 1.00 83.88 87 THR A O 1
ATOM 675 N N . MET A 1 88 ? -28.578 -8.360 -9.979 1.00 82.88 88 MET A N 1
ATOM 676 C CA . MET A 1 88 ? -28.815 -7.630 -8.728 1.00 82.88 88 MET A CA 1
ATOM 677 C C . MET A 1 88 ? -30.269 -7.166 -8.600 1.00 82.88 88 MET A C 1
ATOM 679 O O . MET A 1 88 ? -30.863 -7.306 -7.532 1.00 82.88 88 MET A O 1
ATOM 683 N N . LEU A 1 89 ? -30.856 -6.652 -9.686 1.00 87.94 89 LEU A N 1
ATOM 684 C CA . LEU A 1 89 ? -32.258 -6.226 -9.705 1.00 87.94 89 LEU A CA 1
ATOM 685 C C . LEU A 1 89 ? -33.229 -7.393 -9.488 1.00 87.94 89 LEU A C 1
ATOM 687 O O . LEU A 1 89 ? -34.247 -7.208 -8.824 1.00 87.94 89 LEU A O 1
ATOM 691 N N . ASP A 1 90 ? -32.894 -8.591 -9.963 1.00 88.12 90 ASP A N 1
ATOM 692 C CA . ASP A 1 90 ? -33.687 -9.804 -9.732 1.00 88.12 90 ASP A CA 1
ATOM 693 C C . ASP A 1 90 ? -33.692 -10.244 -8.251 1.00 88.12 90 ASP A C 1
ATOM 695 O O . ASP A 1 90 ? -34.665 -10.810 -7.750 1.00 88.12 90 ASP A O 1
ATOM 699 N N . HIS A 1 91 ? -32.650 -9.906 -7.482 1.00 87.94 91 HIS A N 1
ATOM 700 C CA . HIS A 1 91 ? -32.583 -10.207 -6.046 1.00 87.94 91 HIS A CA 1
ATOM 701 C C . HIS A 1 91 ? -33.305 -9.191 -5.146 1.00 87.94 91 HIS A C 1
ATOM 703 O O . HIS A 1 91 ? -33.660 -9.523 -4.011 1.00 87.94 91 HIS A O 1
ATOM 709 N N . VAL A 1 92 ? -33.587 -7.981 -5.636 1.00 90.81 92 VAL A N 1
ATOM 710 C CA . VAL A 1 92 ? -34.332 -6.946 -4.895 1.00 90.81 92 VAL A CA 1
ATOM 711 C C . VAL A 1 92 ? -35.704 -7.425 -4.391 1.00 90.81 92 VAL A C 1
ATOM 713 O O . VAL A 1 92 ? -35.971 -7.255 -3.197 1.00 90.81 92 VAL A O 1
ATOM 716 N N . PRO A 1 93 ? -36.586 -8.045 -5.205 1.00 89.38 93 PRO A N 1
ATOM 717 C CA . PRO A 1 93 ? -37.881 -8.523 -4.714 1.00 89.38 93 PRO A CA 1
ATOM 718 C C . PRO A 1 93 ? -37.746 -9.612 -3.641 1.00 89.38 93 PRO A C 1
ATOM 720 O O . PRO A 1 93 ? -38.568 -9.663 -2.726 1.00 89.38 93 PRO A O 1
ATOM 723 N N . LYS A 1 94 ? -36.688 -10.434 -3.696 1.00 85.25 94 LYS A N 1
ATOM 724 C CA . LYS A 1 94 ? -36.405 -11.474 -2.694 1.00 85.25 94 LYS A CA 1
ATOM 725 C C . LYS A 1 94 ? -35.966 -10.883 -1.353 1.00 85.25 94 LYS A C 1
ATOM 727 O O . LYS A 1 94 ? -36.413 -11.342 -0.307 1.00 85.25 94 LYS A O 1
ATOM 732 N N . ILE A 1 95 ? -35.122 -9.852 -1.372 1.00 85.81 95 ILE A N 1
ATOM 733 C CA . ILE A 1 95 ? -34.722 -9.137 -0.150 1.00 85.81 95 ILE A CA 1
ATOM 734 C C . ILE A 1 95 ? -35.928 -8.407 0.441 1.00 85.81 95 ILE A C 1
ATOM 736 O O . ILE A 1 95 ? -36.153 -8.457 1.647 1.00 85.81 95 ILE A O 1
ATOM 740 N N . ARG A 1 96 ? -36.740 -7.770 -0.410 1.00 91.38 96 ARG A N 1
ATOM 741 C CA . ARG A 1 96 ? -37.949 -7.065 0.019 1.00 91.38 96 ARG A CA 1
ATOM 742 C C . ARG A 1 96 ? -38.947 -8.002 0.693 1.00 91.38 96 ARG A C 1
ATOM 744 O O . ARG A 1 96 ? -39.460 -7.655 1.750 1.00 91.38 96 ARG A O 1
ATOM 751 N N . SER A 1 97 ? -39.220 -9.172 0.114 1.00 91.31 97 SER A N 1
ATOM 752 C CA . SER A 1 97 ? -40.163 -10.121 0.714 1.00 91.31 97 SER A CA 1
ATOM 753 C C . SER A 1 97 ? -39.661 -10.656 2.055 1.00 91.31 97 SER A C 1
ATOM 755 O O . SER A 1 97 ? -40.436 -10.724 3.004 1.00 91.31 97 SER A O 1
ATOM 757 N N . GLN A 1 98 ? -38.363 -10.953 2.174 1.00 87.88 98 GLN A N 1
ATOM 758 C CA . GLN A 1 98 ? -37.762 -11.358 3.447 1.00 87.88 98 GLN A CA 1
ATOM 759 C C . GLN A 1 98 ? -37.818 -10.236 4.490 1.00 87.88 98 GLN A C 1
ATOM 761 O O . GLN A 1 98 ? -38.160 -10.495 5.639 1.00 87.88 98 GLN A O 1
ATOM 766 N N . TYR A 1 99 ? -37.543 -8.992 4.093 1.00 89.19 99 TYR A N 1
ATOM 767 C CA . TYR A 1 99 ? -37.598 -7.835 4.986 1.00 89.19 99 TYR A CA 1
ATOM 768 C C . TYR A 1 99 ? -39.009 -7.588 5.526 1.00 89.19 99 TYR A C 1
ATOM 770 O O . TYR A 1 99 ? -39.163 -7.428 6.731 1.00 89.19 99 TYR A O 1
ATOM 778 N N . ILE A 1 100 ? -40.030 -7.642 4.663 1.00 92.31 100 ILE A N 1
ATOM 779 C CA . ILE A 1 100 ? -41.432 -7.429 5.057 1.00 92.31 100 ILE A CA 1
ATOM 780 C C . ILE A 1 100 ? -41.872 -8.449 6.118 1.00 92.31 100 ILE A C 1
ATOM 782 O O . ILE A 1 100 ? -42.533 -8.079 7.079 1.00 92.31 100 ILE A O 1
ATOM 786 N N . VAL A 1 101 ? -41.448 -9.714 6.013 1.00 93.06 101 VAL A N 1
ATOM 787 C CA . VAL A 1 101 ? -41.779 -10.740 7.021 1.00 93.06 101 VAL A CA 1
ATOM 788 C C . VAL A 1 101 ? -41.171 -10.411 8.389 1.00 93.06 101 VAL A C 1
ATOM 790 O O . VAL A 1 101 ? -41.831 -10.573 9.417 1.00 93.06 101 VAL A O 1
ATOM 793 N N . TYR A 1 102 ? -39.925 -9.930 8.426 1.00 90.69 102 TYR A N 1
ATOM 794 C CA . TYR A 1 102 ? -39.297 -9.496 9.678 1.00 90.69 102 TYR A CA 1
ATOM 795 C C . TYR A 1 102 ? -39.909 -8.203 10.217 1.00 90.69 102 TYR A C 1
ATOM 797 O O . TYR A 1 102 ? -40.063 -8.062 11.430 1.00 90.69 102 TYR A O 1
ATOM 805 N N . GLU A 1 103 ? -40.267 -7.281 9.329 1.00 89.62 103 GLU A N 1
ATOM 806 C CA . GLU A 1 103 ? -40.918 -6.018 9.658 1.00 89.62 103 GLU A CA 1
ATOM 807 C C . GLU A 1 103 ? -42.288 -6.262 10.307 1.00 89.62 103 GLU A C 1
ATOM 809 O O . GLU A 1 103 ? -42.547 -5.765 11.405 1.00 89.62 103 GLU A O 1
ATOM 814 N N . ASP A 1 104 ? -43.118 -7.116 9.708 1.00 91.38 104 ASP A N 1
ATOM 815 C CA . ASP A 1 104 ? -44.430 -7.484 10.242 1.00 91.38 104 ASP A CA 1
ATOM 816 C C . ASP A 1 104 ? -44.320 -8.245 11.568 1.00 91.38 104 ASP A C 1
ATOM 818 O O . ASP A 1 104 ? -45.088 -7.984 12.497 1.00 91.38 104 ASP A O 1
ATOM 822 N N . ALA A 1 105 ? -43.336 -9.140 11.713 1.00 89.75 105 ALA A N 1
ATOM 823 C CA . ALA A 1 105 ? -43.086 -9.827 12.978 1.00 89.75 105 ALA A CA 1
ATOM 824 C C . ALA A 1 105 ? -42.639 -8.851 14.082 1.00 89.75 105 ALA A C 1
ATOM 826 O O . ALA A 1 105 ? -43.108 -8.937 15.220 1.00 89.75 105 ALA A O 1
ATOM 827 N N . PHE A 1 106 ? -41.767 -7.896 13.754 1.00 88.56 106 PHE A N 1
ATOM 828 C CA . PHE A 1 106 ? -41.279 -6.886 14.688 1.00 88.56 106 PHE A CA 1
ATOM 829 C C . PHE A 1 106 ? -42.390 -5.924 15.121 1.00 88.56 106 PHE A C 1
ATOM 831 O O . PHE A 1 106 ? -42.603 -5.725 16.319 1.00 88.56 106 PHE A O 1
ATOM 838 N N . PHE A 1 107 ? -43.151 -5.369 14.173 1.00 88.88 107 PHE A N 1
ATOM 839 C CA . PHE A 1 107 ? -44.274 -4.487 14.491 1.00 88.88 107 PHE A CA 1
ATOM 840 C C . PHE A 1 107 ? -45.437 -5.231 15.144 1.00 88.88 107 PHE A C 1
ATOM 842 O O . PHE A 1 107 ? -46.109 -4.660 16.004 1.00 88.88 107 PHE A O 1
ATOM 849 N N . GLY A 1 108 ? -45.647 -6.503 14.802 1.00 86.38 108 GLY A N 1
ATOM 850 C CA . GLY A 1 108 ? -46.577 -7.385 15.500 1.00 86.38 108 GLY A CA 1
ATOM 851 C C . GLY A 1 108 ? -46.213 -7.515 16.977 1.00 86.38 108 GLY A C 1
ATOM 852 O O . GLY A 1 108 ? -47.045 -7.247 17.842 1.00 86.38 108 GLY A O 1
ATOM 853 N N . LYS A 1 109 ? -44.941 -7.810 17.278 1.00 88.12 109 LYS A N 1
ATOM 854 C CA . LYS A 1 109 ? -44.442 -7.913 18.659 1.00 88.12 109 LYS A CA 1
ATOM 855 C C . LYS A 1 109 ? -44.443 -6.582 19.404 1.00 88.12 109 LYS A C 1
ATOM 857 O O . LYS A 1 109 ? -44.725 -6.564 20.598 1.00 88.12 109 LYS A O 1
ATOM 862 N N . LEU A 1 110 ? -44.195 -5.467 18.721 1.00 84.56 110 LEU A N 1
ATOM 863 C CA . LEU A 1 110 ? -44.334 -4.135 19.312 1.00 84.56 110 LEU A CA 1
ATOM 864 C C . LEU A 1 110 ? -45.786 -3.802 19.665 1.00 84.56 110 LEU A C 1
ATOM 866 O O . LEU A 1 110 ? -46.033 -3.277 20.746 1.00 84.56 110 LEU A O 1
ATOM 870 N N . LYS A 1 111 ? -46.747 -4.102 18.783 1.00 86.50 111 LYS A N 1
ATOM 871 C CA . LYS A 1 111 ? -48.178 -3.874 19.043 1.00 86.50 111 LYS A CA 1
ATOM 872 C C . LYS A 1 111 ? -48.691 -4.757 20.177 1.00 86.50 111 LYS A C 1
ATOM 874 O O . LYS A 1 111 ? -49.429 -4.272 21.027 1.00 86.50 111 LYS A O 1
ATOM 879 N N . GLU A 1 112 ? -48.264 -6.016 20.213 1.00 84.69 112 GLU A N 1
ATOM 880 C CA . GLU A 1 112 ? -48.564 -6.950 21.302 1.00 84.69 112 GLU A CA 1
ATOM 881 C C . GLU A 1 112 ? -47.954 -6.459 22.625 1.00 84.69 112 GLU A C 1
ATOM 883 O O . GLU A 1 112 ? -48.653 -6.347 23.629 1.00 84.69 112 GLU A O 1
ATOM 888 N N . GLY A 1 113 ? -46.689 -6.026 22.601 1.00 79.31 113 GLY A N 1
ATOM 889 C CA . GLY A 1 113 ? -46.031 -5.386 23.740 1.00 79.31 113 GLY A CA 1
ATOM 890 C C . GLY A 1 113 ? -46.721 -4.097 24.200 1.00 79.31 113 GLY A C 1
ATOM 891 O O . GLY A 1 113 ? -46.787 -3.841 25.397 1.00 79.31 113 GLY A O 1
ATOM 892 N N . LEU A 1 114 ? -47.290 -3.308 23.283 1.00 80.38 114 LEU A N 1
ATOM 893 C CA . LEU A 1 114 ? -48.060 -2.102 23.601 1.00 80.38 114 LEU A CA 1
ATOM 894 C C . LEU A 1 114 ? -49.427 -2.429 24.224 1.00 80.38 114 LEU A C 1
ATOM 896 O O . LEU A 1 114 ? -49.895 -1.702 25.100 1.00 80.38 114 LEU A O 1
ATOM 900 N N . PHE A 1 115 ? -50.058 -3.526 23.805 1.00 81.62 115 PHE A N 1
ATOM 901 C CA . PHE A 1 115 ? -51.274 -4.033 24.441 1.00 81.62 115 PHE A CA 1
ATOM 902 C C . PHE A 1 115 ? -50.988 -4.498 25.875 1.00 81.62 115 PHE A C 1
ATOM 904 O O . PHE A 1 115 ? -51.660 -4.058 26.804 1.00 81.62 115 PHE A O 1
ATOM 911 N N . ILE A 1 116 ? -49.911 -5.262 26.076 1.00 77.38 116 ILE A N 1
ATOM 912 C CA . ILE A 1 116 ? -49.440 -5.696 27.403 1.00 77.38 116 ILE A CA 1
ATOM 913 C C . ILE A 1 116 ? -49.041 -4.487 28.272 1.00 77.38 116 ILE A C 1
ATOM 915 O O . ILE A 1 116 ? -49.291 -4.458 29.479 1.00 77.38 116 ILE A O 1
ATOM 919 N N . ALA A 1 117 ? -48.468 -3.448 27.661 1.00 78.50 117 ALA A N 1
ATOM 920 C CA . ALA A 1 117 ? -48.114 -2.204 28.337 1.00 78.50 117 ALA A CA 1
ATOM 921 C C . ALA A 1 117 ? -49.324 -1.451 28.891 1.00 78.50 117 ALA A C 1
ATOM 923 O O . ALA A 1 117 ? -49.250 -0.838 29.957 1.00 78.50 117 ALA A O 1
ATOM 924 N N . ARG A 1 118 ? -50.439 -1.498 28.158 1.00 79.12 118 ARG A N 1
ATOM 925 C CA . ARG A 1 118 ? -51.710 -0.907 28.575 1.00 79.12 118 ARG A CA 1
ATOM 926 C C . ARG A 1 118 ? -52.306 -1.650 29.772 1.00 79.12 118 ARG A C 1
ATOM 928 O O . ARG A 1 118 ? -52.922 -1.012 30.619 1.00 79.12 118 ARG A O 1
ATOM 935 N N . GLU A 1 119 ? -52.105 -2.962 29.847 1.00 83.62 119 GLU A N 1
ATOM 936 C CA . GLU A 1 119 ? -52.566 -3.800 30.960 1.00 83.62 119 GLU A CA 1
ATOM 937 C C . GLU A 1 119 ? -51.717 -3.610 32.227 1.00 83.62 119 GLU A C 1
ATOM 939 O O . GLU A 1 119 ? -52.250 -3.668 33.332 1.00 83.62 119 GLU A O 1
ATOM 944 N N . ASN A 1 120 ? -50.418 -3.313 32.084 1.00 78.50 120 ASN A N 1
ATOM 945 C CA . ASN A 1 120 ? -49.497 -3.093 33.204 1.00 78.50 120 ASN A CA 1
ATOM 946 C C . ASN A 1 120 ? -48.723 -1.759 33.073 1.00 78.50 120 ASN A C 1
ATOM 948 O O . ASN A 1 120 ? -47.541 -1.745 32.699 1.00 78.50 120 ASN A O 1
ATOM 952 N N . PRO A 1 121 ? -49.358 -0.616 33.404 1.00 78.88 121 PRO A N 1
ATOM 953 C CA . PRO A 1 121 ? -48.783 0.710 33.166 1.00 78.88 121 PRO A CA 1
ATOM 954 C C . PRO A 1 121 ? -47.564 1.032 34.047 1.00 78.88 121 PRO A C 1
ATOM 956 O O . PRO A 1 121 ? -46.645 1.720 33.601 1.00 78.88 121 PRO A O 1
ATOM 959 N N . SER A 1 122 ? -47.507 0.531 35.286 1.00 79.06 122 SER A N 1
ATOM 960 C CA . SER A 1 122 ? -46.421 0.834 36.235 1.00 79.06 122 SER A CA 1
ATOM 961 C C . SER A 1 122 ? -45.103 0.134 35.884 1.00 79.06 122 SER A C 1
ATOM 963 O O . SER A 1 122 ? -44.046 0.766 35.882 1.00 79.06 122 SER A O 1
ATOM 965 N N . THR A 1 123 ? -45.153 -1.153 35.533 1.00 79.94 123 THR A N 1
ATOM 966 C CA . THR A 1 123 ? -43.971 -1.938 35.143 1.00 79.94 123 THR A CA 1
ATOM 967 C C . THR A 1 123 ? -43.436 -1.494 33.787 1.00 79.94 123 THR A C 1
ATOM 969 O O . THR A 1 123 ? -42.225 -1.356 33.612 1.00 79.94 123 THR A O 1
ATOM 972 N N . THR A 1 124 ? -44.326 -1.172 32.847 1.00 83.62 124 THR A N 1
ATOM 973 C CA . THR A 1 124 ? -43.911 -0.698 31.527 1.00 83.62 124 THR A CA 1
ATOM 974 C C . THR A 1 124 ? -43.280 0.685 31.582 1.00 83.62 124 THR A C 1
ATOM 976 O O . THR A 1 124 ? -42.296 0.919 30.887 1.00 83.62 124 THR A O 1
ATOM 979 N N . CYS A 1 125 ? -43.764 1.584 32.445 1.00 79.25 125 CYS A N 1
ATOM 980 C CA . CYS A 1 125 ? -43.129 2.885 32.654 1.00 79.25 125 CYS A CA 1
ATOM 981 C C . CYS A 1 125 ? -41.673 2.733 33.131 1.00 79.25 125 CYS A C 1
ATOM 983 O O . CYS A 1 125 ? -40.779 3.393 32.606 1.00 79.25 125 CYS A O 1
ATOM 985 N N . ALA A 1 126 ? -41.406 1.798 34.050 1.00 83.00 126 ALA A N 1
ATOM 986 C CA . ALA A 1 126 ? -40.052 1.519 34.529 1.00 83.00 126 ALA A CA 1
ATOM 987 C C . ALA A 1 126 ? -39.144 0.930 33.432 1.00 83.00 126 ALA A C 1
ATOM 989 O O . ALA A 1 126 ? -38.008 1.377 33.262 1.00 83.00 126 ALA A O 1
ATOM 990 N N . VAL A 1 127 ? -39.644 -0.032 32.648 1.00 84.50 127 VAL A N 1
ATOM 991 C CA . VAL A 1 127 ? -38.889 -0.631 31.532 1.00 84.50 127 VAL A CA 1
ATOM 992 C C . VAL A 1 127 ? -38.634 0.394 30.424 1.00 84.50 127 VAL A C 1
ATOM 994 O O . VAL A 1 127 ? -37.512 0.497 29.928 1.00 84.50 127 VAL A O 1
ATOM 997 N N . ALA A 1 128 ? -39.637 1.198 30.070 1.00 84.38 128 ALA A N 1
ATOM 998 C CA . ALA A 1 128 ? -39.522 2.263 29.081 1.00 84.38 128 ALA A CA 1
ATOM 999 C C . ALA A 1 128 ? -38.559 3.366 29.540 1.00 84.38 128 ALA A C 1
ATOM 1001 O O . ALA A 1 128 ? -37.760 3.841 28.738 1.00 84.38 128 ALA A O 1
ATOM 1002 N N . ALA A 1 129 ? -38.569 3.734 30.824 1.00 83.31 129 ALA A N 1
ATOM 1003 C CA . ALA A 1 129 ? -37.609 4.676 31.391 1.00 83.31 129 ALA A CA 1
ATOM 1004 C C . ALA A 1 129 ? -36.181 4.107 31.389 1.00 83.31 129 ALA A C 1
ATOM 1006 O O . ALA A 1 129 ? -35.247 4.816 31.017 1.00 83.31 129 ALA A O 1
ATOM 1007 N N . GLY A 1 130 ? -36.004 2.826 31.734 1.00 83.19 130 GLY A N 1
ATOM 1008 C CA . GLY A 1 130 ? -34.707 2.144 31.695 1.00 83.19 130 GLY A CA 1
ATOM 1009 C C . GLY A 1 130 ? -34.133 2.041 30.280 1.00 83.19 130 GLY A C 1
ATOM 1010 O O . GLY A 1 130 ? -32.985 2.420 30.045 1.00 83.19 130 GLY A O 1
ATOM 1011 N N . LEU A 1 131 ? -34.947 1.606 29.312 1.00 82.75 131 LEU A N 1
ATOM 1012 C CA . LEU A 1 131 ? -34.574 1.585 27.895 1.00 82.75 131 LEU A CA 1
ATOM 1013 C C . LEU A 1 131 ? -34.346 2.996 27.355 1.00 82.75 131 LEU A C 1
ATOM 1015 O O . LEU A 1 131 ? -33.379 3.220 26.632 1.00 82.75 131 LEU A O 1
ATOM 1019 N N . GLY A 1 132 ? -35.178 3.958 27.753 1.00 81.94 132 GLY A N 1
ATOM 1020 C CA . GLY A 1 132 ? -35.021 5.371 27.433 1.00 81.94 132 GLY A CA 1
ATOM 1021 C C . GLY A 1 132 ? -33.661 5.892 27.884 1.00 81.94 132 GLY A C 1
ATOM 1022 O O . GLY A 1 132 ? -32.904 6.416 27.074 1.00 81.94 132 GLY A O 1
ATOM 1023 N N . LEU A 1 133 ? -33.271 5.661 29.136 1.00 80.38 133 LEU A N 1
ATOM 1024 C CA . LEU A 1 133 ? -31.954 6.049 29.653 1.00 80.38 133 LEU A CA 1
ATOM 1025 C C . LEU A 1 133 ? -30.783 5.411 28.886 1.00 80.38 133 LEU A C 1
ATOM 1027 O O . LEU A 1 133 ? -29.712 6.009 28.797 1.00 80.38 133 LEU A O 1
ATOM 1031 N N . LEU A 1 134 ? -30.976 4.223 28.313 1.00 79.25 134 LEU A N 1
ATOM 1032 C CA . LEU A 1 134 ? -29.953 3.503 27.550 1.00 79.25 134 LEU A CA 1
ATOM 1033 C C . LEU A 1 134 ? -29.882 3.960 26.078 1.00 79.25 134 LEU A C 1
ATOM 1035 O O . LEU A 1 134 ? -28.796 4.022 25.492 1.00 79.25 134 LEU A O 1
ATOM 1039 N N . LEU A 1 135 ? -31.030 4.317 25.493 1.00 81.62 135 LEU A N 1
ATOM 1040 C CA . LEU A 1 135 ? -31.181 4.828 24.126 1.00 81.62 135 LEU A CA 1
ATOM 1041 C C . LEU A 1 135 ? -30.813 6.314 24.010 1.00 81.62 135 LEU A C 1
ATOM 1043 O O . LEU A 1 135 ? -30.256 6.730 22.990 1.00 81.62 135 LEU A O 1
ATOM 1047 N N . LEU A 1 136 ? -31.077 7.120 25.043 1.00 83.69 136 LEU A N 1
ATOM 1048 C CA . LEU A 1 136 ? -30.730 8.537 25.051 1.00 83.69 136 LEU A CA 1
ATOM 1049 C C . LEU A 1 136 ? -29.200 8.714 25.006 1.00 83.69 136 LEU A C 1
ATOM 1051 O O . LEU A 1 136 ? -28.429 8.180 25.806 1.00 83.69 136 LEU A O 1
ATOM 1055 N N . ARG A 1 137 ? -28.739 9.523 24.048 1.00 77.38 137 ARG A N 1
ATOM 1056 C CA . ARG A 1 137 ? -27.312 9.672 23.712 1.00 77.38 137 ARG A CA 1
ATOM 1057 C C . ARG A 1 137 ? -26.465 10.260 24.849 1.00 77.38 137 ARG A C 1
ATOM 1059 O O . ARG A 1 137 ? -25.289 9.914 24.974 1.00 77.38 137 ARG A O 1
ATOM 1066 N N . SER A 1 138 ? -27.049 11.124 25.673 1.00 77.19 138 SER A N 1
ATOM 1067 C CA . SER A 1 138 ? -26.380 11.813 26.786 1.00 77.19 138 SER A CA 1
ATOM 1068 C C . SER A 1 138 ? -26.140 10.918 28.017 1.00 77.19 138 SER A C 1
ATOM 1070 O O . SER A 1 138 ? -24.978 10.767 28.400 1.00 77.19 138 SER A O 1
ATOM 1072 N N . PRO A 1 139 ? -27.159 10.260 28.610 1.00 82.25 139 PRO A N 1
ATOM 1073 C CA . PRO A 1 139 ? -26.965 9.335 29.732 1.00 82.25 139 PRO A CA 1
ATOM 1074 C C . PRO A 1 139 ? -26.090 8.134 29.368 1.00 82.25 139 PRO A C 1
ATOM 1076 O O . PRO A 1 139 ? -25.246 7.732 30.168 1.00 82.25 139 PRO A O 1
ATOM 1079 N N . ARG A 1 140 ? -26.184 7.625 28.131 1.00 79.44 140 ARG A N 1
ATOM 1080 C CA . ARG A 1 140 ? -25.262 6.597 27.632 1.00 79.44 140 ARG A CA 1
ATOM 1081 C C . ARG A 1 140 ? -23.809 7.068 27.692 1.00 79.44 140 ARG A C 1
ATOM 1083 O O . ARG A 1 140 ? -22.964 6.369 28.236 1.00 79.44 140 ARG A O 1
ATOM 1090 N N . ARG A 1 141 ? -23.489 8.266 27.187 1.00 78.69 141 ARG A N 1
ATOM 1091 C CA . ARG A 1 141 ? -22.119 8.806 27.286 1.00 78.69 141 ARG A CA 1
ATOM 1092 C C . ARG A 1 141 ? -21.678 8.997 28.734 1.00 78.69 141 ARG A C 1
ATOM 1094 O O . ARG A 1 141 ? -20.526 8.708 29.034 1.00 78.69 141 ARG A O 1
ATOM 1101 N N . PHE A 1 142 ? -22.571 9.450 29.611 1.00 80.62 142 PHE A N 1
ATOM 1102 C CA . PHE A 1 142 ? -22.276 9.655 31.027 1.00 80.62 142 PHE A CA 1
ATOM 1103 C C . PHE A 1 142 ? -21.939 8.339 31.744 1.00 80.62 142 PHE A C 1
ATOM 1105 O O . PHE A 1 142 ? -20.873 8.235 32.350 1.00 80.62 142 PHE A O 1
ATOM 1112 N N . LEU A 1 143 ? -22.775 7.305 31.589 1.00 76.12 143 LEU A N 1
ATOM 1113 C CA . LEU A 1 143 ? -22.527 5.975 32.152 1.00 76.12 143 LEU A CA 1
ATOM 1114 C C . LEU A 1 143 ? -21.224 5.377 31.618 1.00 76.12 143 LEU A C 1
ATOM 1116 O O . LEU A 1 143 ? -20.387 4.955 32.407 1.00 76.12 143 LEU A O 1
ATOM 1120 N N . PHE A 1 144 ? -21.002 5.413 30.301 1.00 75.69 144 PHE A N 1
ATOM 1121 C CA . PHE A 1 144 ? -19.773 4.892 29.692 1.00 75.69 144 PHE A CA 1
ATOM 1122 C C . PHE A 1 144 ? -18.516 5.634 30.178 1.00 75.69 144 PHE A C 1
ATOM 1124 O O . PHE A 1 144 ? -17.483 5.005 30.399 1.00 75.69 144 PHE A O 1
ATOM 1131 N N . ARG A 1 145 ? -18.584 6.957 30.374 1.00 76.62 145 ARG A N 1
ATOM 1132 C CA . ARG A 1 145 ? -17.457 7.759 30.880 1.00 76.62 145 ARG A CA 1
ATOM 1133 C C . ARG A 1 145 ? -17.112 7.393 32.325 1.00 76.62 145 ARG A C 1
ATOM 1135 O O . ARG A 1 145 ? -15.934 7.349 32.663 1.00 76.62 145 ARG A O 1
ATOM 1142 N N . HIS A 1 146 ? -18.124 7.129 33.154 1.00 72.19 146 HIS A N 1
ATOM 1143 C CA . HIS A 1 146 ? -17.938 6.920 34.589 1.00 72.19 146 HIS A CA 1
ATOM 1144 C C . HIS A 1 146 ? -17.645 5.469 34.985 1.00 72.19 146 HIS A C 1
ATOM 1146 O O . HIS A 1 146 ? -16.932 5.248 35.962 1.00 72.19 146 HIS A O 1
ATOM 1152 N N . THR A 1 147 ? -18.166 4.482 34.250 1.00 71.25 147 THR A N 1
ATOM 1153 C CA . THR A 1 147 ? -18.017 3.062 34.609 1.00 71.25 147 THR A CA 1
ATOM 1154 C C . THR A 1 147 ? -16.829 2.408 33.910 1.00 71.25 147 THR A C 1
ATOM 1156 O O . THR A 1 147 ? -16.009 1.782 34.573 1.00 71.25 147 THR A O 1
ATOM 1159 N N . ILE A 1 148 ? -16.658 2.603 32.599 1.00 62.97 148 ILE A N 1
ATOM 1160 C CA . ILE A 1 148 ? -15.612 1.909 31.821 1.00 62.97 148 ILE A CA 1
ATOM 1161 C C . ILE A 1 148 ? -14.214 2.451 32.125 1.00 62.97 148 ILE A C 1
ATOM 1163 O O . ILE A 1 148 ? -13.249 1.690 32.120 1.00 62.97 148 ILE A O 1
ATOM 1167 N N . GLY A 1 149 ? -14.096 3.742 32.449 1.00 63.16 149 GLY A N 1
ATOM 1168 C CA . GLY A 1 149 ? -12.824 4.332 32.872 1.00 63.16 149 GLY A CA 1
ATOM 1169 C C . GLY A 1 149 ? -12.271 3.712 34.159 1.00 63.16 149 GLY A C 1
ATOM 1170 O O . GLY A 1 149 ? -11.059 3.642 34.321 1.00 63.16 149 GLY A O 1
ATOM 1171 N N . ARG A 1 150 ? -13.147 3.200 35.035 1.00 64.94 150 ARG A N 1
ATOM 1172 C CA . ARG A 1 150 ? -12.781 2.647 36.347 1.00 64.94 150 ARG A CA 1
ATOM 1173 C C . ARG A 1 150 ? -12.360 1.173 36.306 1.00 64.94 150 ARG A C 1
ATOM 1175 O O . ARG A 1 150 ? -11.783 0.688 37.269 1.00 64.94 150 ARG A O 1
ATOM 1182 N N . PHE A 1 151 ? -12.632 0.473 35.201 1.00 59.66 151 PHE A N 1
ATOM 1183 C CA . PHE A 1 151 ? -12.225 -0.924 34.992 1.00 59.66 151 PHE A CA 1
ATOM 1184 C C . PHE A 1 151 ? -10.875 -1.072 34.273 1.00 59.66 151 PHE A C 1
ATOM 1186 O O . PHE A 1 151 ? -10.407 -2.192 34.084 1.00 59.66 151 PHE A O 1
ATOM 1193 N N . ARG A 1 152 ? -10.230 0.028 33.860 1.00 65.38 152 ARG A N 1
ATOM 1194 C CA . ARG A 1 152 ? -8.848 -0.011 33.365 1.00 65.38 152 ARG A CA 1
ATOM 1195 C C . ARG A 1 152 ? -7.906 0.126 34.553 1.00 65.38 152 ARG A C 1
ATOM 1197 O O . ARG A 1 152 ? -7.721 1.231 35.051 1.00 65.38 152 ARG A O 1
ATOM 1204 N N . SER A 1 153 ? -7.333 -0.986 35.009 1.00 76.88 153 SER A N 1
ATOM 1205 C CA . SER A 1 153 ? -6.239 -0.930 35.979 1.00 76.88 153 SER A CA 1
ATOM 1206 C C . SER A 1 153 ? -5.042 -0.216 35.350 1.00 76.88 153 SER A C 1
ATOM 1208 O O . SER A 1 153 ? -4.752 -0.406 34.164 1.00 76.88 153 SER A O 1
ATOM 1210 N N . GLU A 1 154 ? -4.343 0.606 36.128 1.00 79.62 154 GLU A N 1
ATOM 1211 C CA . GLU A 1 154 ? -3.133 1.308 35.678 1.00 79.62 154 GLU A CA 1
ATOM 1212 C C . GLU A 1 154 ? -2.069 0.317 35.178 1.00 79.62 154 GLU A C 1
ATOM 1214 O O . GLU A 1 154 ? -1.431 0.540 34.149 1.00 79.62 154 GLU A O 1
ATOM 1219 N N . GLU A 1 155 ? -1.990 -0.849 35.820 1.00 81.94 155 GLU A N 1
ATOM 1220 C CA . GLU A 1 155 ? -1.134 -1.967 35.421 1.00 81.94 155 GLU A CA 1
ATOM 1221 C C . GLU A 1 155 ? -1.471 -2.505 34.023 1.00 81.94 155 GLU A C 1
ATOM 1223 O O . GLU A 1 155 ? -0.570 -2.784 33.236 1.00 81.94 155 GLU A O 1
ATOM 1228 N N . SER A 1 156 ? -2.757 -2.598 33.656 1.00 83.44 156 SER A N 1
ATOM 1229 C CA . SER A 1 156 ? -3.157 -3.052 32.314 1.00 83.44 156 SER A CA 1
ATOM 1230 C C . SER A 1 156 ? -2.796 -2.045 31.220 1.00 83.44 156 SER A C 1
ATOM 1232 O O . SER A 1 156 ? -2.508 -2.433 30.086 1.00 83.44 156 SER A O 1
ATOM 1234 N N . LEU A 1 157 ? -2.781 -0.748 31.545 1.00 85.75 157 LEU A N 1
ATOM 1235 C CA . LEU A 1 157 ? -2.368 0.307 30.622 1.00 85.75 157 LEU A CA 1
ATOM 1236 C C . LEU A 1 157 ? -0.854 0.297 30.413 1.00 85.75 157 LEU A C 1
ATOM 1238 O O . LEU A 1 157 ? -0.415 0.390 29.266 1.00 85.75 157 LEU A O 1
ATOM 1242 N N . LEU A 1 158 ? -0.079 0.130 31.488 1.00 90.56 158 LEU A N 1
ATOM 1243 C CA . LEU A 1 158 ? 1.374 -0.021 31.410 1.00 90.56 158 LEU A CA 1
ATOM 1244 C C . LEU A 1 158 ? 1.766 -1.293 30.658 1.00 90.56 158 LEU A C 1
ATOM 1246 O O . LEU A 1 158 ? 2.520 -1.206 29.693 1.00 90.56 158 LEU A O 1
ATOM 1250 N N . ALA A 1 159 ? 1.183 -2.445 30.996 1.00 91.44 159 ALA A N 1
ATOM 1251 C CA . ALA A 1 159 ? 1.449 -3.701 30.295 1.00 91.44 159 ALA A CA 1
ATOM 1252 C C . ALA A 1 159 ? 1.119 -3.605 28.794 1.00 91.44 159 ALA A C 1
ATOM 1254 O O . ALA A 1 159 ? 1.868 -4.088 27.945 1.00 91.44 159 ALA A O 1
ATOM 1255 N N . ASN A 1 160 ? 0.022 -2.931 28.434 1.00 90.88 160 ASN A N 1
ATOM 1256 C CA . ASN A 1 160 ? -0.331 -2.694 27.035 1.00 90.88 160 ASN A CA 1
ATOM 1257 C C . ASN A 1 160 ? 0.658 -1.740 26.343 1.00 90.88 160 ASN A C 1
ATOM 1259 O O . ASN A 1 160 ? 1.049 -1.979 25.202 1.00 90.88 160 ASN A O 1
ATOM 1263 N N . ALA A 1 161 ? 1.098 -0.676 27.021 1.00 95.19 161 ALA A N 1
ATOM 1264 C CA . ALA A 1 161 ? 2.116 0.227 26.491 1.00 95.19 161 ALA A CA 1
ATOM 1265 C C . ALA A 1 161 ? 3.453 -0.498 26.263 1.00 95.19 161 ALA A C 1
ATOM 1267 O O . ALA A 1 161 ? 4.043 -0.364 25.193 1.00 95.19 161 ALA A O 1
ATOM 1268 N N . GLU A 1 162 ? 3.895 -1.325 27.211 1.00 95.88 162 GLU A N 1
ATOM 1269 C CA . GLU A 1 162 ? 5.107 -2.137 27.075 1.00 95.88 162 GLU A CA 1
ATOM 1270 C C . GLU A 1 162 ? 5.011 -3.135 25.922 1.00 95.88 162 GLU A C 1
ATOM 1272 O O . GLU A 1 162 ? 5.957 -3.269 25.145 1.00 95.88 162 GLU A O 1
ATOM 1277 N N . ASN A 1 163 ? 3.870 -3.810 25.773 1.00 96.56 163 ASN A N 1
ATOM 1278 C CA . ASN A 1 163 ? 3.649 -4.746 24.672 1.00 96.56 163 ASN A CA 1
ATOM 1279 C C . ASN A 1 163 ? 3.701 -4.036 23.317 1.00 96.56 163 ASN A C 1
ATOM 1281 O O . ASN A 1 163 ? 4.377 -4.515 22.410 1.00 96.56 163 ASN A O 1
ATOM 1285 N N . LYS A 1 164 ? 3.093 -2.850 23.202 1.00 97.00 164 LYS A N 1
ATOM 1286 C CA . LYS A 1 164 ? 3.177 -2.025 21.988 1.00 97.00 164 LYS A CA 1
ATOM 1287 C C . LYS A 1 164 ? 4.599 -1.562 21.690 1.00 97.00 164 LYS A C 1
ATOM 1289 O O . LYS A 1 164 ? 5.008 -1.554 20.535 1.00 97.00 164 LYS A O 1
ATOM 1294 N N . VAL A 1 165 ? 5.375 -1.192 22.710 1.00 98.00 165 VAL A N 1
ATOM 1295 C CA . VAL A 1 165 ? 6.789 -0.825 22.529 1.00 98.00 165 VAL A CA 1
ATOM 1296 C C . VAL A 1 165 ? 7.613 -2.034 22.078 1.00 98.00 165 VAL A C 1
ATOM 1298 O O . VAL A 1 165 ? 8.473 -1.886 21.211 1.00 98.00 165 VAL A O 1
ATOM 1301 N N . LYS A 1 166 ? 7.352 -3.229 22.621 1.00 97.94 166 LYS A N 1
ATOM 1302 C CA . LYS A 1 166 ? 8.009 -4.478 22.198 1.00 97.94 166 LYS A CA 1
ATOM 1303 C C . LYS A 1 166 ? 7.675 -4.824 20.746 1.00 97.94 166 LYS A C 1
ATOM 1305 O O . LYS A 1 166 ? 8.589 -5.080 19.968 1.00 97.94 166 LYS A O 1
ATOM 1310 N N . GLU A 1 167 ? 6.402 -4.764 20.370 1.00 97.44 167 GLU A N 1
ATOM 1311 C CA . GLU A 1 167 ? 5.938 -4.980 18.993 1.00 97.44 167 GLU A CA 1
ATOM 1312 C C . GLU A 1 167 ? 6.566 -3.966 18.022 1.00 97.44 167 GLU A C 1
ATOM 1314 O O . GLU A 1 167 ? 7.085 -4.325 16.960 1.00 97.44 167 GLU A O 1
ATOM 1319 N N . LEU A 1 168 ? 6.621 -2.690 18.417 1.00 98.12 168 LEU A N 1
ATOM 1320 C CA . LEU A 1 168 ? 7.250 -1.652 17.608 1.00 98.12 168 LEU A CA 1
ATOM 1321 C C . LEU A 1 168 ? 8.759 -1.885 17.451 1.00 98.12 168 LEU A C 1
ATOM 1323 O O . LEU A 1 168 ? 9.296 -1.736 16.360 1.00 98.12 168 LEU A O 1
ATOM 1327 N N . ARG A 1 169 ? 9.461 -2.303 18.509 1.00 97.62 169 ARG A N 1
ATOM 1328 C CA . ARG A 1 169 ? 10.883 -2.664 18.404 1.00 97.62 169 ARG A CA 1
ATOM 1329 C C . ARG A 1 169 ? 11.107 -3.824 17.435 1.00 97.62 169 ARG A C 1
ATOM 1331 O O . ARG A 1 169 ? 11.993 -3.726 16.593 1.00 97.62 169 ARG A O 1
ATOM 1338 N N . GLN A 1 170 ? 10.282 -4.868 17.505 1.00 97.94 170 GLN A N 1
ATOM 1339 C CA . GLN A 1 170 ? 10.375 -6.017 16.599 1.00 97.94 170 GLN A CA 1
ATOM 1340 C C . GLN A 1 170 ? 10.149 -5.607 15.139 1.00 97.94 170 GLN A C 1
ATOM 1342 O O . GLN A 1 170 ? 10.938 -5.963 14.267 1.00 97.94 170 GLN A O 1
ATOM 1347 N N . SER A 1 171 ? 9.116 -4.806 14.866 1.00 96.94 171 SER A N 1
ATOM 1348 C CA . SER A 1 171 ? 8.856 -4.304 13.508 1.00 96.94 171 SER A CA 1
ATOM 1349 C C . SER A 1 171 ? 9.977 -3.402 12.985 1.00 96.94 171 SER A C 1
ATOM 1351 O O . SER A 1 171 ? 10.373 -3.532 11.828 1.00 96.94 171 SER A O 1
ATOM 1353 N N . VAL A 1 172 ? 10.559 -2.543 13.827 1.00 98.19 172 VAL A N 1
ATOM 1354 C CA . VAL A 1 172 ? 11.716 -1.716 13.450 1.00 98.19 172 VAL A CA 1
ATOM 1355 C C . VAL A 1 172 ? 12.942 -2.577 13.132 1.00 98.19 172 VAL A C 1
ATOM 1357 O O . VAL A 1 172 ? 13.66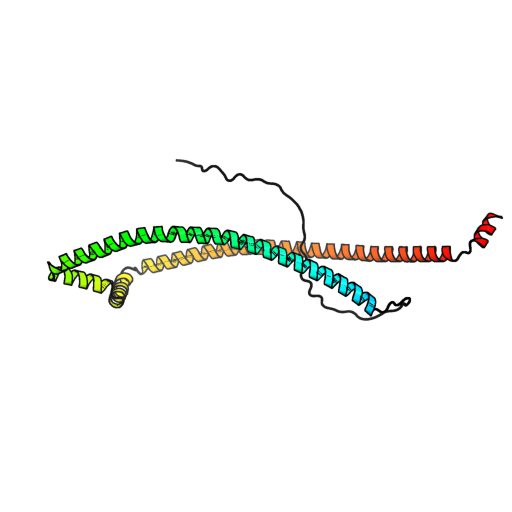0 -2.287 12.175 1.00 98.19 172 VAL A O 1
ATOM 1360 N N . GLU A 1 173 ? 13.190 -3.646 13.889 1.00 97.62 173 GLU A N 1
ATOM 1361 C CA . GLU A 1 173 ? 14.289 -4.576 13.608 1.00 97.62 173 GLU A CA 1
ATOM 1362 C C . GLU A 1 173 ? 14.094 -5.323 12.283 1.00 97.62 173 GLU A C 1
ATOM 1364 O O . GLU A 1 173 ? 15.040 -5.428 11.495 1.00 97.62 173 GLU A O 1
ATOM 1369 N N . LEU A 1 174 ? 12.871 -5.775 11.991 1.00 97.75 174 LEU A N 1
ATOM 1370 C CA . LEU A 1 174 ? 12.532 -6.386 10.704 1.00 97.75 174 LEU A CA 1
ATOM 1371 C C . LEU A 1 174 ? 12.747 -5.403 9.548 1.00 97.75 174 LEU A C 1
ATOM 1373 O O . LEU A 1 174 ? 13.477 -5.721 8.607 1.00 97.75 174 LEU A O 1
ATOM 1377 N N . LEU A 1 175 ? 12.221 -4.180 9.661 1.00 97.88 175 LEU A N 1
ATOM 1378 C CA . LEU A 1 175 ? 12.397 -3.129 8.655 1.00 97.88 175 LEU A CA 1
ATOM 1379 C C . LEU A 1 175 ? 13.868 -2.768 8.444 1.00 97.88 175 LEU A C 1
ATOM 1381 O O . LEU A 1 175 ? 14.300 -2.546 7.315 1.00 97.88 175 LEU A O 1
ATOM 1385 N N . LYS A 1 176 ? 14.673 -2.746 9.509 1.00 98.06 176 LYS A N 1
ATOM 1386 C CA . LYS A 1 176 ? 16.116 -2.504 9.407 1.00 98.06 176 LYS A CA 1
ATOM 1387 C C . LYS A 1 176 ? 16.812 -3.605 8.608 1.00 98.06 176 LYS A C 1
ATOM 1389 O O . LYS A 1 176 ? 17.702 -3.310 7.812 1.00 98.06 176 LYS A O 1
ATOM 1394 N N . ASN A 1 177 ? 16.417 -4.860 8.802 1.00 97.94 177 ASN A N 1
ATOM 1395 C CA . ASN A 1 177 ? 16.986 -5.992 8.074 1.00 97.94 177 ASN A CA 1
ATOM 1396 C C . ASN A 1 177 ? 16.540 -6.017 6.606 1.00 97.94 177 ASN A C 1
ATOM 1398 O O . ASN A 1 177 ? 17.352 -6.292 5.725 1.00 97.94 177 ASN A O 1
ATOM 1402 N N . GLU A 1 178 ? 15.276 -5.704 6.326 1.00 97.00 178 GLU A N 1
ATOM 1403 C CA . GLU A 1 178 ? 14.766 -5.584 4.957 1.00 97.00 178 GLU A CA 1
ATOM 1404 C C . GLU A 1 178 ? 15.401 -4.408 4.210 1.00 97.00 178 GLU A C 1
ATOM 1406 O O . GLU A 1 178 ? 15.826 -4.568 3.067 1.00 97.00 178 GLU A O 1
ATOM 1411 N N . SER A 1 179 ? 15.560 -3.263 4.877 1.00 97.06 179 SER A N 1
ATOM 1412 C CA . SER A 1 179 ? 16.225 -2.081 4.324 1.00 97.06 179 SER A CA 1
ATOM 1413 C C . SER A 1 179 ? 17.675 -2.374 3.929 1.00 97.06 179 SER A C 1
ATOM 1415 O O . SER A 1 179 ? 18.079 -2.056 2.813 1.00 97.06 179 SER A O 1
ATOM 1417 N N . LYS A 1 180 ? 18.435 -3.090 4.773 1.00 97.94 180 LYS A N 1
ATOM 1418 C CA . LYS A 1 180 ? 19.795 -3.541 4.426 1.00 97.94 180 LYS A CA 1
ATOM 1419 C C . LYS A 1 180 ? 19.819 -4.416 3.171 1.00 97.94 180 LYS A C 1
ATOM 1421 O O . LYS A 1 180 ? 20.610 -4.161 2.271 1.00 97.94 180 LYS A O 1
ATOM 1426 N N . LYS A 1 181 ? 18.916 -5.397 3.071 1.00 97.69 181 LYS A N 1
ATOM 1427 C CA . LYS A 1 181 ? 18.821 -6.274 1.889 1.00 97.69 181 LYS A CA 1
ATOM 1428 C C . LYS A 1 181 ? 18.473 -5.494 0.621 1.00 97.69 181 LYS A C 1
ATOM 1430 O O . LYS A 1 181 ? 18.982 -5.802 -0.454 1.00 97.69 181 LYS A O 1
ATOM 1435 N N . LEU A 1 182 ? 17.581 -4.509 0.725 1.00 97.88 182 LEU A N 1
ATOM 1436 C CA . LEU A 1 182 ? 17.223 -3.644 -0.400 1.00 97.88 182 LEU A CA 1
ATOM 1437 C C . LEU A 1 182 ? 18.396 -2.759 -0.815 1.00 97.88 182 LEU A C 1
ATOM 1439 O O . LEU A 1 182 ? 18.645 -2.620 -2.009 1.00 97.88 182 LEU A O 1
ATOM 1443 N N . GLN A 1 183 ? 19.141 -2.223 0.150 1.00 97.56 183 GLN A N 1
ATOM 1444 C CA . GLN A 1 183 ? 20.336 -1.433 -0.115 1.00 97.56 183 GLN A CA 1
ATOM 1445 C C . GLN A 1 183 ? 21.406 -2.263 -0.834 1.00 97.56 183 GLN A C 1
ATOM 1447 O O . GLN A 1 183 ? 21.916 -1.814 -1.853 1.00 97.56 183 GLN A O 1
ATOM 1452 N N . GLU A 1 184 ? 21.682 -3.487 -0.378 1.00 97.94 184 GLU A N 1
ATOM 1453 C CA . GLU A 1 184 ? 22.631 -4.401 -1.033 1.00 97.94 184 GLU A CA 1
ATOM 1454 C C . GLU A 1 184 ? 22.216 -4.731 -2.478 1.00 97.94 184 GLU A C 1
ATOM 1456 O O . GLU A 1 184 ? 23.038 -4.728 -3.395 1.00 97.94 184 GLU A O 1
ATOM 1461 N N . ARG A 1 185 ? 20.921 -4.972 -2.719 1.00 97.62 185 ARG A N 1
ATOM 1462 C CA . 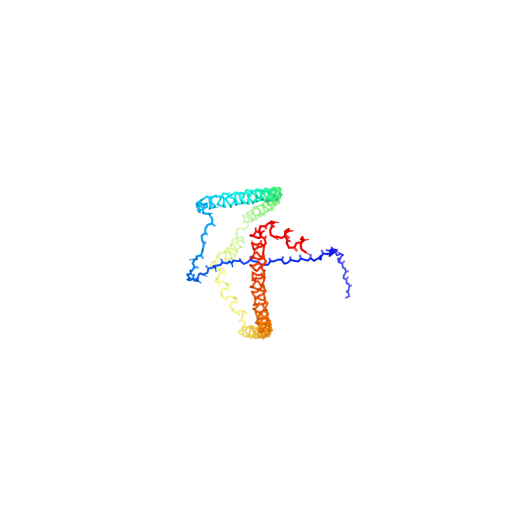ARG A 1 185 ? 20.400 -5.199 -4.078 1.00 97.62 185 ARG A CA 1
ATOM 1463 C C . ARG A 1 185 ? 20.503 -3.953 -4.952 1.00 97.62 185 ARG A C 1
ATOM 1465 O O . ARG A 1 185 ? 20.822 -4.073 -6.130 1.00 97.62 185 ARG A O 1
ATOM 1472 N N . ALA A 1 186 ? 20.242 -2.775 -4.390 1.00 97.81 186 ALA A N 1
ATOM 1473 C CA . ALA A 1 186 ? 20.348 -1.513 -5.110 1.00 97.81 186 ALA A CA 1
ATOM 1474 C C . ALA A 1 186 ? 21.800 -1.215 -5.507 1.00 97.81 186 ALA A C 1
ATOM 1476 O O . ALA A 1 186 ? 22.040 -0.842 -6.651 1.00 97.81 186 ALA A O 1
ATOM 1477 N N . THR A 1 187 ? 22.767 -1.448 -4.612 1.00 97.88 187 THR A N 1
ATOM 1478 C CA . THR A 1 187 ? 24.193 -1.262 -4.924 1.00 97.88 187 THR A CA 1
ATOM 1479 C C . THR A 1 187 ? 24.662 -2.227 -6.010 1.00 97.88 187 THR A C 1
ATOM 1481 O O . THR A 1 187 ? 25.339 -1.805 -6.943 1.00 97.88 187 THR A O 1
ATOM 1484 N N . LEU A 1 188 ? 24.241 -3.496 -5.957 1.00 97.94 188 LEU A N 1
ATOM 1485 C CA . LEU A 1 188 ? 24.558 -4.468 -7.010 1.00 97.94 188 LEU A CA 1
ATOM 1486 C C . LEU A 1 188 ? 23.949 -4.064 -8.361 1.00 97.94 188 LEU A C 1
ATOM 1488 O O . LEU A 1 188 ? 24.633 -4.088 -9.382 1.00 97.94 188 LEU A O 1
ATOM 1492 N N . ALA A 1 189 ? 22.685 -3.634 -8.372 1.00 97.94 189 ALA A N 1
ATOM 1493 C CA . ALA A 1 189 ? 22.029 -3.154 -9.587 1.00 97.94 189 ALA A CA 1
ATOM 1494 C C . ALA A 1 189 ? 22.715 -1.900 -10.161 1.00 97.94 189 ALA A C 1
ATOM 1496 O O . ALA A 1 189 ? 22.838 -1.760 -11.378 1.00 97.94 189 ALA A O 1
ATOM 1497 N N . GLU A 1 190 ? 23.198 -0.997 -9.304 1.00 97.69 190 GLU A N 1
ATOM 1498 C CA . GLU A 1 190 ? 23.953 0.186 -9.721 1.00 97.69 190 GLU A CA 1
ATOM 1499 C C . GLU A 1 190 ? 25.282 -0.196 -10.393 1.00 97.69 190 GLU A C 1
ATOM 1501 O O . GLU A 1 190 ? 25.635 0.354 -11.441 1.00 97.69 190 GLU A O 1
ATOM 1506 N N . GLU A 1 191 ? 26.011 -1.159 -9.827 1.00 98.12 191 GLU A N 1
ATOM 1507 C CA . GLU A 1 191 ? 27.253 -1.678 -10.405 1.00 98.12 191 GLU A CA 1
ATOM 1508 C C . GLU A 1 191 ? 27.016 -2.340 -11.770 1.00 98.12 191 GLU A C 1
ATOM 1510 O O . GLU A 1 191 ? 27.742 -2.067 -12.735 1.00 98.12 191 GLU A O 1
ATOM 1515 N N . GLU A 1 192 ? 25.971 -3.162 -11.887 1.00 97.88 192 GLU A N 1
ATOM 1516 C CA . GLU A 1 192 ? 25.585 -3.790 -13.151 1.00 97.88 192 GLU A CA 1
ATOM 1517 C C . GLU A 1 192 ? 25.180 -2.760 -14.206 1.00 97.88 192 GLU A C 1
ATOM 1519 O O . GLU A 1 192 ? 25.599 -2.874 -15.362 1.00 97.88 192 GLU A O 1
ATOM 1524 N N . LEU A 1 193 ? 24.439 -1.717 -13.822 1.00 98.00 193 LEU A N 1
ATOM 1525 C CA . LEU A 1 193 ? 24.045 -0.634 -14.721 1.00 98.00 193 LEU A CA 1
ATOM 1526 C C . LEU A 1 193 ? 25.267 0.134 -15.221 1.00 98.00 193 LEU A C 1
ATOM 1528 O O . LEU A 1 193 ? 25.410 0.333 -16.429 1.00 98.00 193 LEU A O 1
ATOM 1532 N N . LYS A 1 194 ? 26.191 0.512 -14.328 1.00 98.38 194 LYS A N 1
ATOM 1533 C CA . LYS A 1 194 ? 27.451 1.170 -14.714 1.00 98.38 194 LYS A CA 1
ATOM 1534 C C . LYS A 1 194 ? 28.249 0.303 -15.687 1.00 98.38 194 LYS A C 1
ATOM 1536 O O . LYS A 1 194 ? 28.752 0.796 -16.700 1.00 98.38 194 LYS A O 1
ATOM 1541 N N . ARG A 1 195 ? 28.328 -1.007 -15.436 1.00 98.19 195 ARG A N 1
ATOM 1542 C CA . ARG A 1 195 ? 28.996 -1.958 -16.335 1.00 98.19 195 ARG A CA 1
ATOM 1543 C C . ARG A 1 195 ? 28.265 -2.115 -17.672 1.00 98.19 195 ARG A C 1
ATOM 1545 O O . ARG A 1 195 ? 28.908 -2.227 -18.714 1.00 98.19 195 ARG A O 1
ATOM 1552 N N . GLY A 1 196 ? 26.937 -2.121 -17.671 1.00 98.44 196 GLY A N 1
ATOM 1553 C CA . GLY A 1 196 ? 26.122 -2.139 -18.884 1.00 98.44 196 GLY A CA 1
ATOM 1554 C C . GLY A 1 196 ? 26.335 -0.881 -19.724 1.00 98.44 196 GLY A C 1
ATOM 1555 O O . GLY A 1 196 ? 26.576 -0.969 -20.927 1.00 98.44 196 GLY A O 1
ATOM 1556 N N . GLN A 1 197 ? 26.352 0.288 -19.081 1.00 98.31 197 GLN A N 1
ATOM 1557 C CA . GLN A 1 197 ? 26.572 1.577 -19.729 1.00 98.31 197 GLN A CA 1
ATOM 1558 C C . GLN A 1 197 ? 27.941 1.647 -20.416 1.00 98.31 197 GLN A C 1
ATOM 1560 O O . GLN A 1 197 ? 28.038 2.131 -21.545 1.00 98.31 197 GLN A O 1
ATOM 1565 N N . THR A 1 198 ? 29.008 1.159 -19.775 1.00 98.25 198 THR A N 1
ATOM 1566 C CA . THR A 1 198 ? 30.347 1.147 -20.388 1.00 98.25 198 THR A CA 1
ATOM 1567 C C . THR A 1 198 ? 30.416 0.209 -21.591 1.00 98.25 198 THR A C 1
ATOM 1569 O O . THR A 1 198 ? 30.952 0.601 -22.629 1.00 98.25 198 THR A O 1
ATOM 1572 N N . LYS A 1 199 ? 29.808 -0.984 -21.509 1.00 98.25 199 LYS A N 1
ATOM 1573 C CA . LYS A 1 199 ? 29.689 -1.905 -22.653 1.00 98.25 199 LYS A CA 1
ATOM 1574 C C . LYS A 1 199 ? 28.920 -1.277 -23.814 1.00 98.25 199 LYS A C 1
ATOM 1576 O O . LYS A 1 199 ? 29.362 -1.385 -24.954 1.00 98.25 199 LYS A O 1
ATOM 1581 N N . LEU A 1 200 ? 27.812 -0.590 -23.532 1.00 98.12 200 LEU A N 1
ATOM 1582 C CA . LEU A 1 200 ? 27.006 0.066 -24.559 1.00 98.12 200 LEU A CA 1
ATOM 1583 C C . LEU A 1 200 ? 27.771 1.206 -25.237 1.00 98.12 200 LEU A C 1
ATOM 1585 O O . LEU A 1 200 ? 27.772 1.295 -26.460 1.00 98.12 200 LEU A O 1
ATOM 1589 N N . LYS A 1 201 ? 28.484 2.034 -24.463 1.00 98.19 201 LYS A N 1
ATOM 1590 C CA . LYS A 1 201 ? 29.368 3.072 -25.016 1.00 98.19 201 LYS A CA 1
ATOM 1591 C C . LYS A 1 201 ? 30.444 2.469 -25.918 1.00 98.19 201 LYS A C 1
ATOM 1593 O O . LYS A 1 201 ? 30.701 2.990 -26.998 1.00 98.19 201 LYS A O 1
ATOM 1598 N N . HIS A 1 202 ? 31.049 1.358 -25.502 1.00 98.06 202 HIS A N 1
ATOM 1599 C CA . HIS A 1 202 ? 32.063 0.681 -26.304 1.00 98.06 202 HIS A CA 1
ATOM 1600 C C . HIS A 1 202 ? 31.489 0.134 -27.619 1.00 98.06 202 HIS A C 1
ATOM 1602 O O . HIS A 1 202 ? 32.042 0.409 -28.681 1.00 98.06 202 HIS A O 1
ATOM 1608 N N . ALA A 1 203 ? 30.356 -0.571 -27.566 1.00 98.12 203 ALA A N 1
ATOM 1609 C CA . ALA A 1 203 ? 29.674 -1.075 -28.757 1.00 98.12 203 ALA A CA 1
ATOM 1610 C C . ALA A 1 203 ? 29.224 0.064 -29.688 1.00 98.12 203 ALA A C 1
ATOM 1612 O O . ALA A 1 203 ? 29.422 -0.014 -30.897 1.00 98.12 203 ALA A O 1
ATOM 1613 N N . GLY A 1 204 ? 28.698 1.161 -29.135 1.00 98.06 204 GLY A N 1
ATOM 1614 C CA . GLY A 1 204 ? 28.336 2.355 -29.900 1.00 98.06 204 GLY A CA 1
ATOM 1615 C C . GLY A 1 204 ? 29.531 2.961 -30.639 1.00 98.06 204 GLY A C 1
ATOM 1616 O O . GLY A 1 204 ? 29.427 3.273 -31.823 1.00 98.06 204 GLY A O 1
ATOM 1617 N N . ASN A 1 205 ? 30.693 3.044 -29.984 1.00 97.94 205 ASN A N 1
ATOM 1618 C CA . ASN A 1 205 ? 31.926 3.512 -30.620 1.00 97.94 205 ASN A CA 1
ATOM 1619 C C . ASN A 1 205 ? 32.384 2.579 -31.756 1.00 97.94 205 ASN A C 1
ATOM 1621 O O . ASN A 1 205 ? 32.827 3.067 -32.795 1.00 97.94 205 ASN A O 1
ATOM 1625 N N . GLN A 1 206 ? 32.259 1.258 -31.582 1.00 97.81 206 GLN A N 1
ATOM 1626 C CA . GLN A 1 206 ? 32.577 0.277 -32.628 1.00 97.81 206 GLN A CA 1
ATOM 1627 C C . GLN A 1 206 ? 31.626 0.380 -33.829 1.00 97.81 206 GLN A C 1
ATOM 1629 O O . GLN A 1 206 ? 32.066 0.333 -34.974 1.00 97.81 206 GLN A O 1
ATOM 1634 N N . ILE A 1 207 ? 30.325 0.564 -33.592 1.00 97.50 207 ILE A N 1
ATOM 1635 C CA . ILE A 1 207 ? 29.348 0.767 -34.670 1.00 97.50 207 ILE A CA 1
ATOM 1636 C C . ILE A 1 207 ? 29.663 2.064 -35.413 1.00 97.50 207 ILE A C 1
ATOM 1638 O O . ILE A 1 207 ? 29.702 2.080 -36.639 1.00 97.50 207 ILE A O 1
ATOM 1642 N N . GLN A 1 208 ? 29.948 3.149 -34.691 1.00 97.88 208 GLN A N 1
ATOM 1643 C CA . GLN A 1 208 ? 30.271 4.430 -35.311 1.00 97.88 208 GLN A CA 1
ATOM 1644 C C . GLN A 1 208 ? 31.547 4.355 -36.161 1.00 97.88 208 GLN A C 1
ATOM 1646 O O . GLN A 1 208 ? 31.599 4.950 -37.239 1.00 97.88 208 GLN A O 1
ATOM 1651 N N . SER A 1 209 ? 32.578 3.636 -35.706 1.00 97.06 209 SER A N 1
ATOM 1652 C CA . SER A 1 209 ? 33.796 3.450 -36.497 1.00 97.06 209 SER A CA 1
ATOM 1653 C C . SER A 1 209 ? 33.544 2.595 -37.740 1.00 97.06 209 SER A C 1
ATOM 1655 O O . SER A 1 209 ? 34.016 2.967 -38.815 1.00 97.06 209 SER A O 1
ATOM 1657 N N . LEU A 1 210 ? 32.746 1.528 -37.626 1.00 97.62 210 LEU A N 1
ATOM 1658 C CA . LEU A 1 210 ? 32.367 0.672 -38.750 1.00 97.62 210 LEU A CA 1
ATOM 1659 C C . LEU A 1 210 ? 31.514 1.421 -39.782 1.00 97.62 210 LEU A C 1
ATOM 1661 O O . LEU A 1 210 ? 31.774 1.330 -40.976 1.00 97.62 210 LEU A O 1
ATOM 1665 N N . VAL A 1 211 ? 30.550 2.233 -39.347 1.00 97.25 211 VAL A N 1
ATOM 1666 C CA . VAL A 1 211 ? 29.757 3.087 -40.248 1.00 97.25 211 VAL A CA 1
ATOM 1667 C C . VAL A 1 211 ? 30.664 4.058 -41.001 1.00 97.25 211 VAL A C 1
ATOM 1669 O O . VAL A 1 211 ? 30.543 4.195 -42.214 1.00 97.25 211 VAL A O 1
ATOM 1672 N N . ARG A 1 212 ? 31.631 4.689 -40.318 1.00 97.06 212 ARG A N 1
ATOM 1673 C CA . ARG A 1 212 ? 32.608 5.569 -40.980 1.00 97.06 212 ARG A CA 1
ATOM 1674 C C . ARG A 1 212 ? 33.480 4.816 -41.982 1.00 97.06 212 ARG A C 1
ATOM 1676 O O . ARG A 1 212 ? 33.804 5.383 -43.023 1.00 97.06 212 ARG A O 1
ATOM 1683 N N . SER A 1 213 ? 33.895 3.584 -41.681 1.00 97.31 213 SER A N 1
ATOM 1684 C CA . SER A 1 213 ? 34.679 2.788 -42.629 1.00 97.31 213 SER A CA 1
ATOM 1685 C C . SER A 1 213 ? 33.842 2.358 -43.830 1.00 97.31 213 SER A C 1
ATOM 1687 O O . SER A 1 213 ? 34.314 2.499 -44.951 1.00 97.31 213 SER A O 1
ATOM 1689 N N . VAL A 1 214 ? 32.597 1.921 -43.611 1.00 96.88 214 VAL A N 1
ATOM 1690 C CA . VAL A 1 214 ? 31.665 1.531 -44.680 1.00 96.88 214 VAL A CA 1
ATOM 1691 C C . VAL A 1 214 ? 31.358 2.719 -45.587 1.00 96.88 214 VAL A C 1
ATOM 1693 O O . VAL A 1 214 ? 31.494 2.597 -46.799 1.00 96.88 214 VAL A O 1
ATOM 1696 N N . TYR A 1 215 ? 31.067 3.889 -45.012 1.00 97.25 215 TYR A N 1
ATOM 1697 C CA . TYR A 1 215 ? 30.854 5.120 -45.775 1.00 97.25 215 TYR A CA 1
ATOM 1698 C C . TYR A 1 215 ? 32.064 5.459 -46.656 1.00 97.25 215 TYR A C 1
ATOM 1700 O O . TYR A 1 215 ? 31.914 5.745 -47.836 1.00 97.25 215 TYR A O 1
ATOM 1708 N N . LYS A 1 216 ? 33.294 5.353 -46.129 1.00 96.50 216 LYS A N 1
ATOM 1709 C CA . LYS A 1 216 ? 34.509 5.563 -46.937 1.00 96.50 216 LYS A CA 1
ATOM 1710 C C . LYS A 1 216 ? 34.635 4.551 -48.076 1.00 96.50 216 LYS A C 1
ATOM 1712 O O . LYS A 1 216 ? 35.000 4.947 -49.178 1.00 96.50 216 LYS A O 1
ATOM 1717 N N . THR A 1 217 ? 34.361 3.270 -47.821 1.00 96.81 217 THR A N 1
ATOM 1718 C CA . THR A 1 217 ? 34.429 2.234 -48.863 1.00 96.81 217 THR A CA 1
ATOM 1719 C C . THR A 1 217 ? 33.343 2.406 -49.920 1.00 96.81 217 THR A C 1
ATOM 1721 O O . THR A 1 217 ? 33.606 2.174 -51.094 1.00 96.81 217 THR A O 1
ATOM 1724 N N . GLU A 1 218 ? 32.154 2.861 -49.526 1.00 95.06 218 GLU A N 1
ATOM 1725 C CA . GLU A 1 218 ? 31.056 3.177 -50.435 1.00 95.06 218 GLU A CA 1
ATOM 1726 C C . GLU A 1 218 ? 31.431 4.350 -51.340 1.00 95.06 218 GLU A C 1
ATOM 1728 O O . GLU A 1 218 ? 31.384 4.207 -52.557 1.00 95.06 218 GLU A O 1
ATOM 1733 N N . THR A 1 219 ? 31.921 5.457 -50.773 1.00 94.69 219 THR A N 1
ATOM 1734 C CA . THR A 1 219 ? 32.381 6.618 -51.551 1.00 94.69 219 THR A CA 1
ATOM 1735 C C . THR A 1 219 ? 33.538 6.272 -52.493 1.00 94.69 219 THR A C 1
ATOM 1737 O O . THR A 1 219 ? 33.631 6.799 -53.599 1.00 94.69 219 THR A O 1
ATOM 1740 N N . GLN A 1 220 ? 34.444 5.380 -52.081 1.00 94.44 220 GLN A N 1
ATOM 1741 C CA . GLN A 1 220 ? 35.504 4.888 -52.964 1.00 94.44 220 GLN A CA 1
ATOM 1742 C C . GLN A 1 220 ? 34.937 4.035 -54.104 1.00 94.44 220 GLN A C 1
ATOM 1744 O O . GLN A 1 220 ? 35.350 4.206 -55.248 1.00 94.44 220 GLN A O 1
ATOM 1749 N N . ALA A 1 221 ? 33.985 3.146 -53.819 1.00 94.19 221 ALA A N 1
ATOM 1750 C CA . ALA A 1 221 ? 33.344 2.318 -54.833 1.00 94.19 221 ALA A CA 1
ATOM 1751 C C . ALA A 1 221 ? 32.524 3.151 -55.831 1.00 94.19 221 ALA A C 1
ATOM 1753 O O . ALA A 1 221 ? 32.597 2.889 -57.030 1.00 94.19 221 ALA A O 1
ATOM 1754 N N . THR A 1 222 ? 31.795 4.174 -55.374 1.00 92.88 222 THR A N 1
ATOM 1755 C CA . THR A 1 222 ? 31.059 5.089 -56.261 1.00 92.88 222 THR A CA 1
ATOM 1756 C C . THR A 1 222 ? 32.009 5.907 -57.127 1.00 92.88 222 THR A C 1
ATOM 1758 O O . THR A 1 222 ? 31.823 5.941 -58.336 1.00 92.88 222 THR A O 1
ATOM 1761 N N . CYS A 1 223 ? 33.092 6.449 -56.560 1.00 90.00 223 CYS A N 1
ATOM 1762 C CA . CYS A 1 223 ? 34.120 7.149 -57.335 1.00 90.00 223 CYS A CA 1
ATOM 1763 C C . CYS A 1 223 ? 34.766 6.244 -58.402 1.00 90.00 223 CYS A C 1
ATOM 1765 O O . CYS A 1 223 ? 34.984 6.674 -59.532 1.00 90.00 223 CYS A O 1
ATOM 1767 N N . LEU A 1 224 ? 35.035 4.971 -58.084 1.00 92.38 224 LEU A N 1
ATOM 1768 C CA . LEU A 1 224 ? 35.519 4.002 -59.073 1.00 92.38 224 LEU A CA 1
ATOM 1769 C C . LEU A 1 224 ? 34.486 3.726 -60.173 1.00 92.38 224 LEU A C 1
ATOM 1771 O O . LEU A 1 224 ? 34.860 3.648 -61.340 1.00 92.38 224 LEU A O 1
ATOM 1775 N N . MET A 1 225 ? 33.205 3.589 -59.823 1.00 90.31 225 MET A N 1
ATOM 1776 C CA . MET A 1 225 ? 32.129 3.420 -60.805 1.00 90.31 225 MET A CA 1
ATOM 1777 C C . MET A 1 225 ? 31.986 4.643 -61.718 1.00 90.31 225 MET A C 1
ATOM 1779 O O . MET A 1 225 ? 31.817 4.474 -62.925 1.00 90.31 225 MET A O 1
ATOM 1783 N N . ASP A 1 226 ? 32.108 5.854 -61.172 1.00 88.31 226 ASP A N 1
ATOM 1784 C CA . ASP A 1 226 ? 32.093 7.096 -61.947 1.00 88.31 226 ASP A CA 1
ATOM 1785 C C . ASP A 1 226 ? 33.291 7.157 -62.909 1.00 88.31 226 ASP A C 1
ATOM 1787 O O . ASP A 1 226 ? 33.103 7.368 -64.106 1.00 88.31 226 ASP A O 1
ATOM 1791 N N . ASN A 1 227 ? 34.500 6.823 -62.441 1.00 85.19 227 ASN A N 1
ATOM 1792 C CA . ASN A 1 227 ? 35.686 6.724 -63.300 1.00 85.19 227 ASN A CA 1
ATOM 1793 C C . ASN A 1 227 ? 35.506 5.690 -64.429 1.00 85.19 227 ASN A C 1
ATOM 1795 O O . ASN A 1 227 ? 35.866 5.950 -65.575 1.00 85.19 227 ASN A O 1
ATOM 1799 N N . LEU A 1 228 ? 34.933 4.514 -64.140 1.00 80.25 228 LEU A N 1
ATOM 1800 C CA . LEU A 1 228 ? 34.640 3.496 -65.161 1.00 80.25 228 LEU A CA 1
ATOM 1801 C C . LEU A 1 228 ? 33.610 3.978 -66.191 1.00 80.25 228 LEU A C 1
ATOM 1803 O O . LEU A 1 228 ? 33.657 3.554 -67.345 1.00 80.25 228 LEU A O 1
ATOM 1807 N N . ARG A 1 229 ? 32.688 4.857 -65.790 1.00 80.31 229 ARG A N 1
ATOM 1808 C CA . ARG A 1 229 ? 31.686 5.462 -66.674 1.00 80.31 229 ARG A CA 1
ATOM 1809 C C . ARG A 1 229 ? 32.284 6.536 -67.586 1.00 80.31 229 ARG A C 1
ATOM 1811 O O . ARG A 1 229 ? 31.776 6.732 -68.688 1.00 80.31 229 ARG A O 1
ATOM 1818 N N . GLU A 1 230 ? 33.345 7.205 -67.143 1.00 77.50 230 GLU A N 1
ATOM 1819 C CA . GLU A 1 230 ? 34.063 8.224 -67.915 1.00 77.50 230 GLU A CA 1
ATOM 1820 C C . GLU A 1 230 ? 35.021 7.644 -68.960 1.00 77.50 230 GLU A C 1
ATOM 1822 O O . GLU A 1 230 ? 35.299 8.329 -69.941 1.00 77.50 230 GLU A O 1
ATOM 1827 N N . ILE A 1 231 ? 35.489 6.395 -68.818 1.00 70.38 231 ILE A N 1
ATOM 1828 C CA . ILE A 1 231 ? 36.333 5.742 -69.834 1.00 70.38 231 ILE A CA 1
ATOM 1829 C C . ILE A 1 231 ? 35.481 5.465 -71.088 1.00 70.38 231 ILE A C 1
ATOM 1831 O O . ILE A 1 231 ? 34.641 4.558 -71.083 1.00 70.38 231 ILE A O 1
ATOM 1835 N N . PRO A 1 232 ? 35.683 6.191 -72.207 1.00 62.97 232 PRO A N 1
ATOM 1836 C CA . PRO A 1 232 ? 34.911 5.954 -73.413 1.00 62.97 232 PRO A CA 1
ATOM 1837 C C . PRO A 1 232 ? 35.336 4.608 -74.005 1.00 62.97 232 PRO A C 1
ATOM 1839 O O . PRO A 1 232 ? 36.511 4.380 -74.299 1.00 62.97 232 PRO A O 1
ATOM 1842 N N . GLY A 1 233 ? 34.372 3.718 -74.253 1.00 59.69 233 GLY A N 1
ATOM 1843 C CA . GLY A 1 233 ? 34.612 2.347 -74.732 1.00 59.69 233 GLY A CA 1
ATOM 1844 C C . GLY A 1 233 ? 35.417 2.207 -76.036 1.00 59.69 233 GLY A C 1
ATOM 1845 O O . GLY A 1 233 ? 35.733 1.093 -76.437 1.00 59.69 233 GLY A O 1
ATOM 1846 N N . ARG A 1 234 ? 35.788 3.306 -76.704 1.00 57.66 234 ARG A N 1
ATOM 1847 C CA . ARG A 1 234 ? 36.648 3.307 -77.896 1.00 57.66 234 ARG A CA 1
ATOM 1848 C C . ARG A 1 234 ? 38.143 3.166 -77.585 1.00 57.66 234 ARG A C 1
ATOM 1850 O O . ARG A 1 234 ? 38.851 2.606 -78.415 1.00 57.66 234 ARG A O 1
ATOM 1857 N N . GLU A 1 235 ? 38.625 3.618 -76.425 1.00 56.75 235 GLU A N 1
ATOM 1858 C CA . GLU A 1 235 ? 40.046 3.469 -76.048 1.00 56.75 235 GLU A CA 1
ATOM 1859 C C . GLU A 1 235 ? 40.338 2.107 -75.405 1.00 56.75 235 GLU A C 1
ATOM 1861 O O . GLU A 1 235 ? 41.348 1.478 -75.714 1.00 56.75 235 GLU A O 1
ATOM 1866 N N . ALA A 1 236 ? 39.392 1.571 -74.628 1.00 56.25 236 ALA A N 1
ATOM 1867 C CA . ALA A 1 236 ? 39.475 0.212 -74.086 1.00 56.25 236 ALA A CA 1
ATOM 1868 C C . ALA A 1 236 ? 39.446 -0.881 -75.179 1.00 56.25 236 ALA A C 1
ATOM 1870 O O . ALA A 1 236 ? 40.035 -1.945 -75.008 1.00 56.25 236 ALA A O 1
ATOM 1871 N N . LEU A 1 237 ? 38.793 -0.621 -76.322 1.00 55.97 237 LEU A N 1
ATOM 1872 C CA . LEU A 1 237 ? 38.836 -1.506 -77.494 1.00 55.97 237 LEU A CA 1
ATOM 1873 C C . LEU A 1 237 ? 40.169 -1.424 -78.257 1.00 55.97 237 LEU A C 1
ATOM 1875 O O . LEU A 1 237 ? 40.566 -2.415 -78.862 1.00 55.97 237 LEU A O 1
ATOM 1879 N N . LYS A 1 238 ? 40.880 -0.287 -78.210 1.00 57.22 238 LYS A N 1
ATOM 1880 C CA . LYS A 1 238 ? 42.213 -0.141 -78.825 1.00 57.22 238 LYS A CA 1
ATOM 1881 C C . LYS A 1 238 ? 43.302 -0.867 -78.036 1.00 57.22 238 LYS A C 1
ATOM 1883 O O . LYS A 1 238 ? 44.118 -1.538 -78.646 1.00 57.22 238 LYS A O 1
ATOM 1888 N N . LEU A 1 239 ? 43.253 -0.829 -76.704 1.00 58.28 239 LEU A N 1
ATOM 1889 C CA . LEU A 1 239 ? 44.198 -1.548 -75.831 1.00 58.28 239 LEU A CA 1
ATOM 1890 C C . LEU A 1 239 ? 44.029 -3.080 -75.840 1.00 58.28 239 LEU A C 1
ATOM 1892 O O . LEU A 1 239 ? 44.8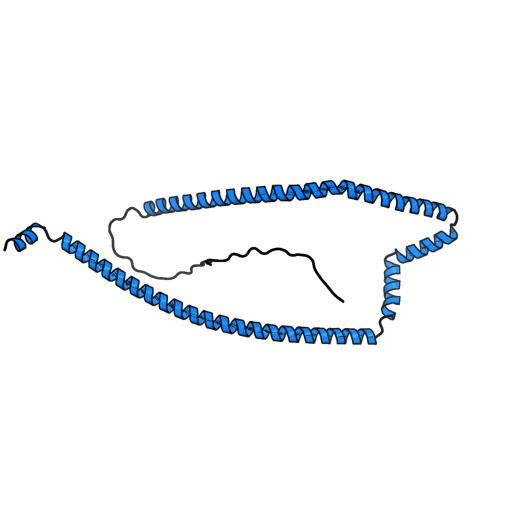05 -3.788 -75.212 1.00 58.28 239 LEU A O 1
ATOM 1896 N N . ARG A 1 240 ? 42.999 -3.596 -76.520 1.00 52.72 240 ARG A N 1
ATOM 1897 C CA . ARG A 1 240 ? 42.773 -5.034 -76.734 1.00 52.72 240 ARG A CA 1
ATOM 1898 C C . ARG A 1 240 ? 43.168 -5.494 -78.145 1.00 52.72 240 ARG A C 1
ATOM 1900 O O . ARG A 1 240 ? 43.065 -6.682 -78.437 1.00 52.72 240 ARG A O 1
ATOM 1907 N N . ALA A 1 241 ? 43.517 -4.553 -79.022 1.00 57.00 241 ALA A N 1
ATOM 1908 C CA . ALA A 1 241 ? 43.869 -4.793 -80.420 1.00 57.00 241 ALA A CA 1
ATOM 1909 C C . ALA A 1 241 ? 45.379 -4.638 -80.706 1.00 57.00 241 ALA A C 1
ATOM 1911 O O . ALA A 1 241 ? 45.795 -4.932 -81.825 1.00 57.00 241 ALA A O 1
ATOM 1912 N N . GLU A 1 242 ? 46.170 -4.203 -79.719 1.00 48.16 242 GLU A N 1
ATOM 1913 C CA . GLU A 1 242 ? 47.625 -4.431 -79.637 1.00 48.16 242 GLU A CA 1
ATOM 1914 C C . GLU A 1 242 ? 47.908 -5.678 -78.792 1.00 48.16 242 GLU A C 1
ATOM 1916 O O . GLU A 1 242 ? 48.839 -6.429 -79.161 1.00 48.16 242 GLU A O 1
#

pLDDT: mean 75.26, std 21.4, range [27.52, 98.44]